Protein AF-A0A4Y2NVK2-F1 (afdb_monomer)

Secondary structure (DSSP, 8-state):
-HHHHHHHHHHHHHHHHHHHHHHHHHHHHHHHHHHHTTS-HHHHHHHHHHHHHHHHHHHTT--------HHHHHHHHHTSTT-TT--HHHHHHHHHHHHH-GGG----HHHHHHHHS----------------------HHHHHHHHHHHHHHHHT-TT--HHHHHHHHHHHHHHHHHHHHTS----HHHHS--

Solvent-accessible surface area (backbone atoms only — not comparable to full-atom values): 11913 Å² total; per-residue (Å²): 127,69,69,65,57,55,56,54,53,52,52,55,50,51,54,50,53,52,49,52,52,50,52,54,49,51,54,51,52,53,53,50,57,58,49,61,75,71,56,52,68,70,57,55,52,52,51,52,52,51,50,54,58,48,49,58,59,48,58,75,73,55,90,67,96,73,82,84,61,63,73,62,50,46,54,57,49,53,67,38,93,91,32,76,85,68,49,70,67,58,53,50,53,54,54,51,55,53,73,69,40,84,87,63,63,84,68,50,74,68,55,49,47,51,70,73,45,72,77,86,78,70,77,93,65,95,68,84,88,73,79,75,72,72,86,69,73,75,46,48,69,54,49,30,50,50,41,53,51,52,48,59,54,48,75,74,43,90,84,62,50,73,65,60,56,49,54,49,48,53,53,32,52,49,34,47,47,57,50,48,62,76,57,67,76,76,52,75,70,68,75,66,76,119

Mean predicted aligned error: 22.33 Å

Foldseek 3Di:
DPPVVVVVVVVVVVVVVVVVVVVVVVVVVVVVVVVVVVDDPVNVVVVVVVVVVVVVVVVVVDPDDDDDCLVVVVVVQCPDPPSVPDDSVNSVVVVVVLVPDPVNPDDDPVRVVCVVDVDPPPDPDDDPDDPPPPPPPQDLVNQLVVLVVVLVVLVPDPPRDPVNNVVSVVSNVVSVVVVCVVCPPPDVVNVVPD

pLDDT: mean 70.28, std 17.8, range [35.53, 97.69]

Radius of gyration: 26.73 Å; Cα contacts (8 Å, |Δi|>4): 42; chains: 1; bounding box: 65×60×64 Å

Nearest PDB structures (foldseek):
  7vgm-assembly1_A  TM=9.518E-01  e=1.554E+00  Bacillus cereus ATCC 14579
  3cra-assembly1_A  TM=3.833E-01  e=2.111E+00  Escherichia coli K-12

Structure (mmCIF, N/CA/C/O backbone):
data_AF-A0A4Y2NVK2-F1
#
_entry.id   AF-A0A4Y2NVK2-F1
#
loop_
_atom_site.group_PDB
_atom_site.id
_atom_site.type_symbol
_atom_site.label_atom_id
_atom_site.label_alt_id
_atom_site.label_comp_id
_atom_site.label_asym_id
_atom_site.label_entity_id
_atom_site.label_seq_id
_atom_site.pdbx_PDB_ins_code
_atom_site.Cartn_x
_atom_site.Cartn_y
_atom_site.Cartn_z
_atom_site.occupancy
_atom_site.B_iso_or_equiv
_atom_site.auth_seq_id
_atom_site.auth_comp_id
_atom_site.auth_asym_id
_atom_site.auth_atom_id
_atom_site.pdbx_PDB_model_num
ATOM 1 N N . MET A 1 1 ? -28.455 -22.436 18.564 1.00 44.16 1 MET A N 1
ATOM 2 C CA . MET A 1 1 ? -28.010 -22.592 17.159 1.00 44.16 1 MET A CA 1
ATOM 3 C C . MET A 1 1 ? -28.310 -21.370 16.274 1.00 44.16 1 MET A C 1
ATOM 5 O O . MET A 1 1 ? -27.665 -21.253 15.248 1.00 44.16 1 MET A O 1
ATOM 9 N N . CYS A 1 2 ? -29.180 -20.419 16.659 1.00 42.25 2 CYS A N 1
ATOM 10 C CA . CYS A 1 2 ? -29.494 -19.248 15.814 1.00 42.25 2 CYS A CA 1
ATOM 11 C C . CYS A 1 2 ? -28.444 -18.113 15.796 1.00 42.25 2 CYS A C 1
ATOM 13 O O . CYS A 1 2 ? -28.339 -17.418 14.794 1.00 42.25 2 CYS A O 1
ATOM 15 N N . ALA A 1 3 ? -27.635 -17.928 16.847 1.00 37.28 3 ALA A N 1
ATOM 16 C CA . ALA A 1 3 ? -26.706 -16.787 16.931 1.00 37.28 3 ALA A CA 1
ATOM 17 C C . ALA A 1 3 ? -25.504 -16.875 15.964 1.00 37.28 3 ALA A C 1
ATOM 19 O O . ALA A 1 3 ? -25.053 -15.863 15.440 1.00 37.28 3 ALA A O 1
ATOM 20 N N . LEU A 1 4 ? -25.019 -18.087 15.667 1.00 36.81 4 LEU A N 1
ATOM 21 C CA . LEU A 1 4 ? -23.869 -18.295 14.773 1.00 36.81 4 LEU A CA 1
ATOM 22 C C . LEU A 1 4 ? -24.208 -18.048 13.294 1.00 36.81 4 LEU A C 1
ATOM 24 O O . LEU A 1 4 ? -23.344 -17.625 12.532 1.00 36.81 4 LEU A O 1
ATOM 28 N N . ALA A 1 5 ? -25.466 -18.260 12.894 1.00 37.06 5 ALA A N 1
ATOM 29 C CA . ALA A 1 5 ? -25.922 -17.959 11.539 1.00 37.06 5 ALA A CA 1
ATOM 30 C C . ALA A 1 5 ? -26.023 -16.443 11.294 1.00 37.06 5 ALA A C 1
ATOM 32 O O . ALA A 1 5 ? -25.712 -15.981 10.202 1.00 37.06 5 ALA A O 1
ATOM 33 N N . SER A 1 6 ? -26.389 -15.663 12.319 1.00 37.91 6 SER A N 1
ATOM 34 C CA . SER A 1 6 ? -26.513 -14.203 12.210 1.00 37.91 6 SER A CA 1
ATOM 35 C C . SER A 1 6 ? -25.154 -13.513 12.041 1.00 37.91 6 SER A C 1
ATOM 37 O O . SER A 1 6 ? -25.024 -12.643 11.189 1.00 37.91 6 SER A O 1
ATOM 39 N N . VAL A 1 7 ? -24.127 -13.952 12.781 1.00 41.44 7 VAL A N 1
ATOM 40 C CA . VAL A 1 7 ? -22.755 -13.399 12.704 1.00 41.44 7 VAL A CA 1
ATOM 41 C C . VAL A 1 7 ? -22.062 -13.746 11.377 1.00 41.44 7 VAL A C 1
ATOM 43 O O . VAL A 1 7 ? -21.311 -12.943 10.826 1.00 41.44 7 VAL A O 1
ATOM 46 N N . ALA A 1 8 ? -22.328 -14.933 10.824 1.00 41.50 8 ALA A N 1
ATOM 47 C CA . ALA A 1 8 ? -21.775 -15.335 9.530 1.00 41.50 8 ALA A CA 1
ATOM 48 C C . ALA A 1 8 ? -22.388 -14.541 8.360 1.00 41.50 8 ALA A C 1
ATOM 50 O O . ALA A 1 8 ? -21.688 -14.196 7.407 1.00 41.50 8 ALA A O 1
ATOM 51 N N . VAL A 1 9 ? -23.683 -14.215 8.442 1.00 46.81 9 VAL A N 1
ATOM 52 C CA . VAL A 1 9 ? -24.385 -13.430 7.415 1.00 46.81 9 VAL A CA 1
ATOM 53 C C . VAL A 1 9 ? -23.974 -11.955 7.457 1.00 46.81 9 VAL A C 1
ATOM 55 O O . VAL A 1 9 ? -23.792 -11.363 6.396 1.00 46.81 9 VAL A O 1
ATOM 58 N N . THR A 1 10 ? -23.763 -11.365 8.639 1.00 51.34 10 THR A N 1
ATOM 59 C CA . THR A 1 10 ? -23.283 -9.974 8.757 1.00 51.34 10 THR A CA 1
ATOM 60 C C . THR A 1 10 ? -21.837 -9.819 8.288 1.00 51.34 10 THR A C 1
ATOM 62 O O . THR A 1 10 ? -21.539 -8.888 7.546 1.00 51.34 10 THR A O 1
ATOM 65 N N . SER A 1 11 ? -20.953 -10.774 8.603 1.00 50.06 11 SER A N 1
ATOM 66 C CA . SER A 1 11 ? -19.568 -10.763 8.107 1.00 50.06 11 SER A CA 1
ATOM 67 C C . SER A 1 11 ? -19.499 -10.879 6.579 1.00 50.06 11 SER A C 1
ATOM 69 O O . SER A 1 11 ? -18.792 -10.105 5.936 1.00 50.06 11 SER A O 1
ATOM 71 N N . SER A 1 12 ? -20.286 -11.776 5.971 1.00 54.31 12 SER A N 1
ATOM 72 C CA . SER A 1 12 ? -20.325 -11.925 4.509 1.00 54.31 12 SER A CA 1
ATOM 73 C C . SER A 1 12 ? -20.820 -10.657 3.807 1.00 54.31 12 SER A C 1
ATOM 75 O O . SER A 1 12 ? -20.272 -10.278 2.775 1.00 54.31 12 SER A O 1
ATOM 77 N N . LYS A 1 13 ? -21.825 -9.982 4.375 1.00 56.94 13 LYS A N 1
ATOM 78 C CA . LYS A 1 13 ? -22.363 -8.729 3.829 1.00 56.94 13 LYS A CA 1
ATOM 79 C C . LYS A 1 13 ? -21.391 -7.561 3.982 1.00 56.94 13 LYS A C 1
ATOM 81 O O . LYS A 1 13 ? -21.263 -6.761 3.063 1.00 56.94 13 LYS A O 1
ATOM 86 N N . PHE A 1 14 ? -20.652 -7.498 5.089 1.00 55.53 14 PHE A N 1
ATOM 87 C CA . PHE A 1 14 ? -19.603 -6.498 5.293 1.00 55.53 14 PHE A CA 1
ATOM 88 C C . PHE A 1 14 ? -18.487 -6.620 4.243 1.00 55.53 14 PHE A C 1
ATOM 90 O O . PHE A 1 14 ? -18.075 -5.625 3.648 1.00 55.53 14 PHE A O 1
ATOM 97 N N . PHE A 1 15 ? -18.052 -7.847 3.935 1.00 61.75 15 PHE A N 1
ATOM 98 C CA . PHE A 1 15 ? -17.077 -8.087 2.866 1.00 61.75 15 PHE A CA 1
ATOM 99 C C . PHE A 1 15 ? -17.607 -7.715 1.475 1.00 61.75 15 PHE A C 1
ATOM 101 O O . PHE A 1 15 ? -16.846 -7.210 0.651 1.00 61.75 15 PHE A O 1
ATOM 108 N N . GLU A 1 16 ? -18.896 -7.923 1.211 1.00 59.72 16 GLU A N 1
ATOM 109 C CA . GLU A 1 16 ? -19.528 -7.573 -0.065 1.00 59.72 16 GLU A CA 1
ATOM 110 C C . GLU A 1 16 ? -19.673 -6.051 -0.242 1.00 59.72 16 GLU A C 1
ATOM 112 O O . GLU A 1 16 ? -19.367 -5.518 -1.310 1.00 59.72 16 GLU A O 1
ATOM 117 N N . ILE A 1 17 ? -20.031 -5.327 0.825 1.00 60.50 17 ILE A N 1
ATOM 118 C CA . ILE A 1 17 ? -20.072 -3.856 0.850 1.00 60.50 17 ILE A CA 1
ATOM 119 C C . ILE A 1 17 ? -18.670 -3.275 0.626 1.00 60.50 17 ILE A C 1
ATOM 121 O O . ILE A 1 17 ? -18.494 -2.402 -0.228 1.00 60.50 17 ILE A O 1
ATOM 125 N N . LEU A 1 18 ? -17.650 -3.805 1.311 1.00 62.31 18 LEU A N 1
ATOM 126 C CA . LEU A 1 18 ? -16.260 -3.389 1.110 1.00 62.31 18 LEU A CA 1
ATOM 127 C C . LEU A 1 18 ? -15.755 -3.689 -0.308 1.00 62.31 18 LEU A C 1
ATOM 129 O O . LEU A 1 18 ? -15.061 -2.859 -0.898 1.00 62.31 18 LEU A O 1
ATOM 133 N N . ALA A 1 19 ? -16.117 -4.838 -0.884 1.00 66.44 19 ALA A N 1
ATOM 134 C CA . ALA A 1 19 ? -15.742 -5.196 -2.250 1.00 66.44 19 ALA A CA 1
ATOM 135 C C . ALA A 1 19 ? -16.392 -4.269 -3.290 1.00 66.44 19 ALA A C 1
ATOM 137 O O . ALA A 1 19 ? -15.719 -3.825 -4.223 1.00 66.44 19 ALA A O 1
ATOM 138 N N . ASN A 1 20 ? -17.668 -3.922 -3.105 1.00 63.94 20 ASN A N 1
ATOM 139 C CA . ASN A 1 20 ? -18.397 -3.018 -3.996 1.00 63.94 20 ASN A CA 1
ATOM 140 C C . ASN A 1 20 ? -17.898 -1.566 -3.887 1.00 63.94 20 ASN A C 1
ATOM 142 O O . ASN A 1 20 ? -17.720 -0.901 -4.911 1.00 63.94 20 ASN A O 1
ATOM 146 N N . LEU A 1 21 ? -17.573 -1.093 -2.677 1.00 59.19 21 LEU A N 1
ATOM 147 C CA . LEU A 1 21 ? -16.906 0.199 -2.463 1.00 59.19 21 LEU A CA 1
ATOM 148 C C . LEU A 1 21 ? -15.522 0.231 -3.126 1.00 59.19 21 LEU A C 1
ATOM 150 O O . LEU A 1 21 ? -15.202 1.179 -3.844 1.00 59.19 21 LEU A O 1
ATOM 154 N N . ALA A 1 22 ? -14.720 -0.825 -2.963 1.00 61.81 22 ALA A N 1
ATOM 155 C CA . ALA A 1 22 ? -13.398 -0.922 -3.579 1.00 61.81 22 ALA A CA 1
ATOM 156 C C . ALA A 1 22 ? -13.464 -0.957 -5.119 1.00 61.81 22 ALA A C 1
ATOM 158 O O . ALA A 1 22 ? -12.657 -0.304 -5.790 1.00 61.81 22 ALA A O 1
ATOM 159 N N . ALA A 1 23 ? -14.439 -1.670 -5.693 1.00 65.38 23 ALA A N 1
ATOM 160 C CA . ALA A 1 23 ? -14.664 -1.718 -7.136 1.00 65.38 23 ALA A CA 1
ATOM 161 C C . ALA A 1 23 ? -15.090 -0.348 -7.694 1.00 65.38 23 ALA A C 1
ATOM 163 O O . ALA A 1 23 ? -14.489 0.136 -8.659 1.00 65.38 23 ALA A O 1
ATOM 164 N N . GLY A 1 24 ? -16.042 0.325 -7.036 1.00 59.25 24 GLY A N 1
ATOM 165 C CA . GLY A 1 24 ? -16.495 1.664 -7.421 1.00 59.25 24 GLY A CA 1
ATOM 166 C C . GLY A 1 24 ? -15.399 2.730 -7.311 1.00 59.25 24 GLY A C 1
ATOM 167 O O . GLY A 1 24 ? -15.310 3.625 -8.155 1.00 59.25 24 GLY A O 1
ATOM 168 N N . LEU A 1 25 ? -14.509 2.617 -6.321 1.00 53.19 25 LEU A N 1
ATOM 169 C CA . LEU A 1 25 ? -13.327 3.474 -6.205 1.00 53.19 25 LEU A CA 1
ATOM 170 C C . LEU A 1 25 ? -12.319 3.203 -7.330 1.00 53.19 25 LEU A C 1
ATOM 172 O O . LEU A 1 25 ? -11.748 4.143 -7.876 1.00 53.19 25 LEU A O 1
ATOM 176 N N . SER A 1 26 ? -12.114 1.945 -7.727 1.00 57.72 26 SER A N 1
ATOM 177 C CA . SER A 1 26 ? -11.191 1.576 -8.810 1.00 57.72 26 SER A CA 1
ATOM 178 C C . SER A 1 26 ? -11.625 2.133 -10.174 1.00 57.72 26 SER A C 1
ATOM 180 O O . SER A 1 26 ? -10.808 2.714 -10.896 1.00 57.72 26 SER A O 1
ATOM 182 N N . GLU A 1 27 ? -12.917 2.044 -10.507 1.00 56.25 27 GLU A N 1
ATOM 183 C CA . GLU A 1 27 ? -13.464 2.610 -11.749 1.00 56.25 27 GLU A CA 1
ATOM 184 C C . GLU A 1 27 ? -13.424 4.142 -11.768 1.00 56.25 27 GLU A C 1
ATOM 186 O O . GLU A 1 27 ? -12.996 4.732 -12.769 1.00 56.25 27 GLU A O 1
ATOM 191 N N . LYS A 1 28 ? -13.782 4.799 -10.654 1.00 56.59 28 LYS A N 1
ATOM 192 C CA . LYS A 1 28 ? -13.644 6.259 -10.510 1.00 56.59 28 LYS A CA 1
ATOM 193 C C . LYS A 1 28 ? -12.188 6.690 -10.685 1.00 56.59 28 LYS A C 1
ATOM 195 O O . LYS A 1 28 ? -11.907 7.556 -11.512 1.00 56.59 28 LYS A O 1
ATOM 200 N N . ASN A 1 29 ? -11.258 5.994 -10.033 1.00 57.78 29 ASN A N 1
ATOM 201 C CA . ASN A 1 29 ? -9.822 6.242 -10.150 1.00 57.78 29 ASN A CA 1
ATOM 202 C C . ASN A 1 29 ? -9.306 6.056 -11.587 1.00 57.78 29 ASN A C 1
ATOM 204 O O . ASN A 1 29 ? -8.421 6.789 -12.029 1.00 57.78 29 ASN A O 1
ATOM 208 N N . GLN A 1 30 ? -9.836 5.098 -12.353 1.00 57.25 30 GLN A N 1
ATOM 209 C CA . GLN A 1 30 ? -9.416 4.878 -13.740 1.00 57.25 30 GLN A CA 1
ATOM 210 C C . GLN A 1 30 ? -9.973 5.937 -14.708 1.00 57.25 30 GLN A C 1
ATOM 212 O O . GLN A 1 30 ? -9.277 6.334 -15.650 1.00 57.25 30 GLN A O 1
ATOM 217 N N . CYS A 1 31 ? -11.203 6.407 -14.484 1.00 53.44 31 CYS A N 1
ATOM 218 C CA . CYS A 1 31 ? -11.803 7.524 -15.219 1.00 53.44 31 CYS A CA 1
ATOM 219 C C . CYS A 1 31 ? -11.054 8.836 -14.937 1.00 53.44 31 CYS A C 1
ATOM 221 O O . CYS A 1 31 ? -10.670 9.558 -15.859 1.00 53.44 31 CYS A O 1
ATOM 223 N N . GLU A 1 32 ? -10.747 9.096 -13.667 1.00 52.62 32 GLU A N 1
ATOM 224 C CA . GLU A 1 32 ? -10.049 10.296 -13.211 1.00 52.62 32 GLU A CA 1
ATOM 225 C C . GLU A 1 32 ? -8.595 10.345 -13.712 1.00 52.62 32 GLU A C 1
ATOM 227 O O . GLU A 1 32 ? -8.141 11.376 -14.215 1.00 52.62 32 GLU A O 1
ATOM 232 N N . ARG A 1 33 ? -7.890 9.201 -13.723 1.00 55.31 33 ARG A N 1
ATOM 233 C CA . ARG A 1 33 ? -6.547 9.071 -14.325 1.00 55.31 33 ARG A CA 1
ATOM 234 C C . ARG A 1 33 ? -6.531 9.361 -15.828 1.00 55.31 33 ARG A C 1
ATOM 236 O O . ARG A 1 33 ? -5.605 10.020 -16.297 1.00 55.31 33 ARG A O 1
ATOM 243 N N . ARG A 1 34 ? -7.542 8.906 -16.581 1.00 56.06 34 ARG A N 1
ATOM 244 C CA . ARG A 1 34 ? -7.674 9.208 -18.021 1.00 56.06 34 ARG A CA 1
ATOM 245 C C . ARG A 1 34 ? -7.978 10.685 -18.269 1.00 56.06 34 ARG A C 1
ATOM 247 O O . ARG A 1 34 ? -7.407 11.284 -19.176 1.00 56.06 34 ARG A O 1
ATOM 254 N N . ASN A 1 35 ? -8.826 11.293 -17.443 1.00 54.31 35 ASN A N 1
ATOM 255 C CA . ASN A 1 35 ? -9.188 12.703 -17.581 1.00 54.31 35 ASN A CA 1
ATOM 256 C C . ASN A 1 35 ? -8.003 13.636 -17.265 1.00 54.31 35 ASN A C 1
ATOM 258 O O . ASN A 1 35 ? -7.776 14.617 -17.972 1.00 54.31 35 ASN A O 1
ATOM 262 N N . ARG A 1 36 ? -7.169 13.287 -16.275 1.00 56.50 36 ARG A N 1
ATOM 263 C CA . ARG A 1 36 ? -5.984 14.067 -15.868 1.00 56.50 36 ARG A CA 1
ATOM 264 C C . ARG A 1 36 ? -4.960 14.278 -16.995 1.00 56.50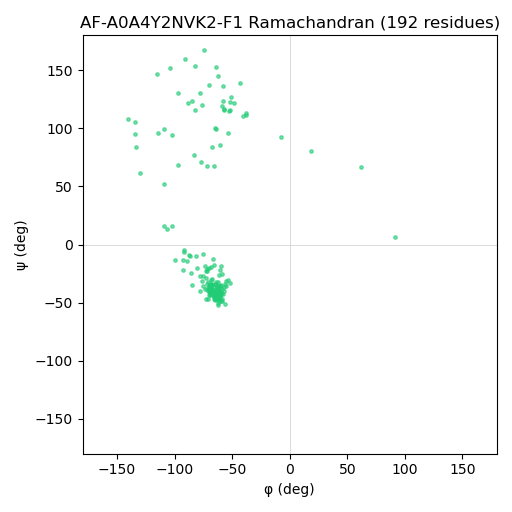 36 ARG A C 1
ATOM 266 O O . ARG A 1 36 ? -4.244 15.273 -16.970 1.00 56.50 36 ARG A O 1
ATOM 273 N N . GLN A 1 37 ? -4.911 13.390 -17.993 1.00 60.12 37 GLN A N 1
ATOM 274 C CA . GLN A 1 37 ? -4.029 13.515 -19.165 1.00 60.12 37 GLN A CA 1
ATOM 275 C C . GLN A 1 37 ? -4.573 14.461 -20.253 1.00 60.12 37 GLN A C 1
ATOM 277 O O . GLN A 1 37 ? -3.800 14.956 -21.071 1.00 60.12 37 GLN A O 1
ATOM 282 N N . LEU A 1 38 ? -5.881 14.742 -20.268 1.00 64.56 38 LEU A N 1
ATOM 283 C CA . LEU A 1 38 ? -6.529 15.606 -21.266 1.00 64.56 38 LEU A CA 1
ATOM 284 C C . LEU A 1 38 ? -6.613 17.074 -20.826 1.00 64.56 38 LEU A C 1
ATOM 286 O O . LEU A 1 38 ? -6.739 17.977 -21.661 1.00 64.56 38 LEU A O 1
ATOM 290 N N . VAL A 1 39 ? -6.535 17.343 -19.520 1.00 68.50 39 VAL A N 1
ATOM 291 C CA . VAL A 1 39 ? -6.652 18.704 -18.995 1.00 68.50 39 VAL A CA 1
ATOM 292 C C . VAL A 1 39 ? -5.311 19.431 -19.102 1.00 68.50 39 VAL A C 1
ATOM 294 O O . VAL A 1 39 ? -4.330 19.098 -18.443 1.00 68.50 39 VAL A O 1
ATOM 297 N N . LYS A 1 40 ? -5.277 20.490 -19.917 1.00 77.50 40 LYS A N 1
ATOM 298 C CA . LYS A 1 40 ? -4.107 21.370 -20.044 1.00 77.50 40 LYS A CA 1
ATOM 299 C C . LYS A 1 40 ? -3.745 21.973 -18.684 1.00 77.50 40 LYS A C 1
ATOM 301 O O . LYS A 1 40 ? -4.613 22.511 -17.997 1.00 77.50 40 LYS A O 1
ATOM 306 N N . ALA A 1 41 ? -2.453 22.007 -18.355 1.00 71.69 41 ALA A N 1
ATOM 307 C CA . ALA A 1 41 ? -1.944 22.593 -17.109 1.00 71.69 41 ALA A CA 1
ATOM 308 C C . ALA A 1 41 ? -2.442 24.034 -16.866 1.00 71.69 41 ALA A C 1
ATOM 310 O O . ALA A 1 41 ? -2.727 24.423 -15.737 1.00 71.69 41 ALA A O 1
ATOM 311 N N . ALA A 1 42 ? -2.635 24.818 -17.933 1.00 72.00 42 ALA A N 1
ATOM 312 C CA . ALA A 1 42 ? -3.198 26.164 -17.849 1.00 72.00 42 ALA A CA 1
ATOM 313 C C . ALA A 1 42 ? -4.657 26.191 -17.353 1.00 72.00 42 ALA A C 1
ATOM 315 O O . ALA A 1 42 ? -5.043 27.130 -16.661 1.00 72.00 42 ALA A O 1
ATOM 316 N N . THR A 1 43 ? -5.460 25.182 -17.696 1.00 81.00 43 THR A N 1
ATOM 317 C CA . THR A 1 43 ? -6.844 25.040 -17.227 1.00 81.00 43 THR A CA 1
ATOM 318 C C . THR A 1 43 ? -6.860 24.684 -15.750 1.00 81.00 43 THR A C 1
ATOM 320 O O . THR A 1 43 ? -7.539 25.352 -14.981 1.00 81.00 43 THR A O 1
ATOM 323 N N . ILE A 1 44 ? -6.035 23.714 -15.345 1.00 79.06 44 ILE A N 1
ATOM 324 C CA . ILE A 1 44 ? -5.866 23.324 -13.939 1.00 79.06 44 ILE A CA 1
ATOM 325 C C . ILE A 1 44 ? -5.461 24.545 -13.104 1.00 79.06 44 ILE A C 1
ATOM 327 O O . ILE A 1 44 ? -6.141 24.893 -12.143 1.00 79.06 44 ILE A O 1
ATOM 331 N N . ARG A 1 45 ? -4.426 25.277 -13.536 1.00 77.94 45 ARG A N 1
ATOM 332 C CA . ARG A 1 45 ? -3.945 26.490 -12.860 1.00 77.94 45 ARG A CA 1
ATOM 333 C C . ARG A 1 45 ? -5.025 27.564 -12.722 1.00 77.94 45 ARG A C 1
ATOM 335 O O . ARG A 1 45 ? -5.141 28.176 -11.667 1.00 77.94 45 ARG A O 1
ATOM 342 N N . LYS A 1 46 ? -5.824 27.798 -13.769 1.00 81.06 46 LYS A N 1
ATOM 343 C CA . LYS A 1 46 ? -6.932 28.767 -13.725 1.00 81.06 46 LYS A CA 1
ATOM 344 C C . LYS A 1 46 ? -8.035 28.328 -12.764 1.00 81.06 46 LYS A C 1
ATOM 346 O O . LYS A 1 46 ? -8.548 29.167 -12.031 1.00 81.06 46 LYS A O 1
ATOM 351 N N . SER A 1 47 ? -8.374 27.041 -12.750 1.00 79.94 47 SER A N 1
ATOM 352 C CA . SER A 1 47 ? -9.371 26.492 -11.830 1.00 79.94 47 SER A CA 1
ATOM 353 C C . SER A 1 47 ? -8.915 26.616 -10.379 1.00 79.94 47 SER A C 1
ATOM 355 O O . SER A 1 47 ? -9.666 27.138 -9.563 1.00 79.94 47 SER A O 1
ATOM 357 N N . PHE A 1 48 ? -7.667 26.253 -10.070 1.00 81.12 48 PHE A N 1
ATOM 358 C CA . PHE A 1 48 ? -7.113 26.424 -8.724 1.00 81.12 48 PHE A CA 1
ATOM 359 C C . PHE A 1 48 ? -7.044 27.891 -8.307 1.00 81.12 48 PHE A C 1
ATOM 361 O O . PHE A 1 48 ? -7.474 28.227 -7.211 1.00 81.12 48 PHE A O 1
ATOM 368 N N . HIS A 1 49 ? -6.598 28.788 -9.189 1.00 84.69 49 HIS A N 1
ATOM 369 C CA . HIS A 1 49 ? -6.581 30.219 -8.885 1.00 84.69 49 HIS A CA 1
ATOM 370 C C . HIS A 1 49 ? -7.989 30.760 -8.591 1.00 84.69 49 HIS A C 1
ATOM 372 O O . HIS A 1 49 ? -8.166 31.561 -7.679 1.00 84.69 49 HIS A O 1
ATOM 378 N N . LYS A 1 50 ? -9.005 30.280 -9.320 1.00 87.81 50 LYS A N 1
ATOM 379 C CA . LYS A 1 50 ? -10.407 30.640 -9.084 1.00 87.81 50 LYS A CA 1
ATOM 380 C C . LYS A 1 50 ? -10.921 30.114 -7.740 1.00 87.81 50 LYS A C 1
ATOM 382 O O . LYS A 1 50 ? -11.615 30.854 -7.056 1.00 87.81 50 LYS A O 1
ATOM 387 N N . ILE A 1 51 ? -10.574 28.882 -7.365 1.00 81.38 51 ILE A N 1
ATOM 388 C CA . ILE A 1 51 ? -10.955 28.278 -6.077 1.00 81.38 51 ILE A CA 1
ATOM 389 C C . ILE A 1 51 ? -10.291 29.026 -4.917 1.00 81.38 51 ILE A C 1
ATOM 391 O O . ILE A 1 51 ? -10.971 29.418 -3.979 1.00 81.38 51 ILE A O 1
ATOM 395 N N . ILE A 1 52 ? -8.988 29.301 -5.010 1.00 79.56 52 ILE A N 1
ATOM 396 C CA . ILE A 1 52 ? -8.238 30.021 -3.969 1.00 79.56 52 ILE A CA 1
ATOM 397 C C . ILE A 1 52 ? -8.772 31.451 -3.802 1.00 79.56 52 ILE A C 1
ATOM 399 O O . ILE A 1 52 ? -8.978 31.910 -2.682 1.00 79.56 52 ILE A O 1
ATOM 403 N N . ALA A 1 53 ? -9.041 32.150 -4.910 1.00 76.44 53 ALA A N 1
ATOM 404 C CA . ALA A 1 53 ? -9.606 33.497 -4.872 1.00 76.44 53 ALA A CA 1
ATOM 405 C C . ALA A 1 53 ? -11.047 33.524 -4.340 1.00 76.44 53 ALA A C 1
ATOM 407 O O . ALA A 1 53 ? -11.465 34.522 -3.760 1.00 76.44 53 ALA A O 1
ATOM 408 N N . GLN A 1 54 ? -11.813 32.452 -4.552 1.00 73.38 54 GLN A N 1
ATOM 409 C CA . GLN A 1 54 ? -13.155 32.314 -4.001 1.00 73.38 54 GLN A CA 1
ATOM 410 C C . GLN A 1 54 ? -13.106 32.049 -2.493 1.00 73.38 54 GLN A C 1
ATOM 412 O O . GLN A 1 54 ? -13.763 32.768 -1.750 1.00 73.38 54 GLN A O 1
ATOM 417 N N . LYS A 1 55 ? -12.255 31.116 -2.049 1.00 70.75 55 LYS A N 1
ATOM 418 C CA . LYS A 1 55 ? -12.094 30.766 -0.634 1.00 70.75 55 LYS A CA 1
ATOM 419 C C . LYS A 1 55 ? -11.604 31.945 0.211 1.00 70.75 55 LYS A C 1
ATOM 421 O O . LYS A 1 55 ? -12.216 32.247 1.223 1.00 70.75 55 LYS A O 1
ATOM 426 N N . ARG A 1 56 ? -10.629 32.728 -0.277 1.00 65.88 56 ARG A N 1
ATOM 427 C CA . ARG A 1 56 ? -10.211 33.971 0.408 1.00 65.88 56 ARG 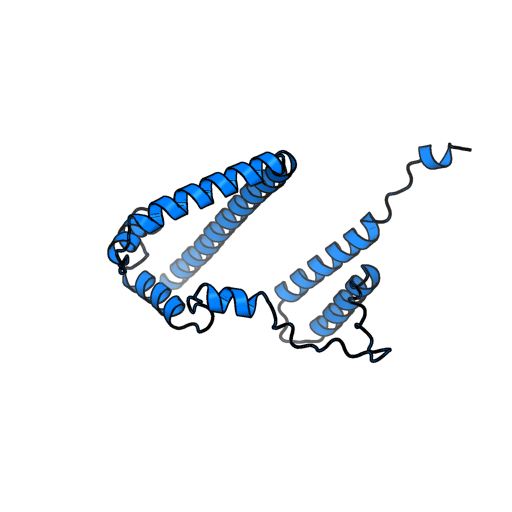A CA 1
ATOM 428 C C . ARG A 1 56 ? -11.356 34.964 0.634 1.00 65.88 56 ARG A C 1
ATOM 430 O O . ARG A 1 56 ? -11.345 35.668 1.632 1.00 65.88 56 ARG A O 1
ATOM 437 N N . ARG A 1 57 ? -12.331 35.040 -0.281 1.00 59.25 57 ARG A N 1
ATOM 438 C CA . ARG A 1 57 ? -13.508 35.913 -0.110 1.00 59.25 57 ARG A CA 1
ATOM 439 C C . ARG A 1 57 ? -14.521 35.354 0.889 1.00 59.25 57 ARG A C 1
ATOM 441 O O . ARG A 1 57 ? -15.269 36.124 1.477 1.00 59.25 57 ARG A O 1
ATOM 448 N N . GLU A 1 58 ? -14.567 34.038 1.046 1.00 58.97 58 GLU A N 1
ATOM 449 C CA . GLU A 1 58 ? -15.442 33.352 2.000 1.00 58.97 58 GLU A CA 1
ATOM 450 C C . GLU A 1 58 ? -14.864 33.441 3.422 1.00 58.97 58 GLU A C 1
ATOM 452 O O . GLU A 1 58 ? -15.603 33.776 4.350 1.00 58.97 58 GLU A O 1
ATOM 457 N N . ASP A 1 59 ? -13.543 33.295 3.567 1.00 49.84 59 ASP A N 1
ATOM 458 C CA . ASP A 1 59 ? -12.813 33.402 4.839 1.00 49.84 59 ASP A CA 1
ATOM 459 C C . ASP A 1 59 ? -12.902 34.819 5.457 1.00 49.84 59 ASP A C 1
ATOM 461 O O . ASP A 1 59 ? -12.996 34.960 6.674 1.00 49.84 59 ASP A O 1
ATOM 465 N N . GLU A 1 60 ? -12.974 35.881 4.639 1.00 48.88 60 GLU A N 1
ATOM 466 C CA . GLU A 1 60 ? -13.222 37.261 5.109 1.00 48.88 60 GLU A CA 1
ATOM 467 C C . GLU A 1 60 ? -14.663 37.483 5.617 1.00 48.88 60 GLU A C 1
ATOM 469 O O . GLU A 1 60 ? -14.923 38.425 6.366 1.00 48.88 60 GLU A O 1
ATOM 474 N N . SER A 1 61 ? -15.611 36.626 5.222 1.00 53.28 61 SER A N 1
ATOM 475 C CA . SER A 1 61 ? -17.038 36.769 5.553 1.00 53.28 61 SER A CA 1
ATOM 476 C C . SER A 1 61 ? -17.509 35.892 6.717 1.00 53.28 61 SER A C 1
ATOM 478 O O . SER A 1 61 ? -18.598 36.117 7.243 1.00 53.28 61 SER A O 1
ATOM 480 N N . GLN A 1 62 ? -16.703 34.915 7.143 1.00 49.06 62 GLN A N 1
ATOM 481 C CA . GLN A 1 62 ? -17.078 33.940 8.169 1.00 49.06 62 GLN A CA 1
ATOM 482 C C . GLN A 1 62 ? -16.016 33.832 9.262 1.00 49.06 62 GLN A C 1
ATOM 484 O O . GLN A 1 62 ? -15.479 32.765 9.544 1.00 49.06 62 GLN A O 1
ATOM 489 N N . GLN A 1 63 ? -15.766 34.934 9.967 1.00 43.38 63 GLN A N 1
ATOM 490 C CA . GLN A 1 63 ? -15.185 34.838 11.303 1.00 43.38 63 GLN A CA 1
ATOM 491 C C . GLN A 1 63 ? -16.271 34.412 12.303 1.00 43.38 63 GLN A C 1
ATOM 493 O O . GLN A 1 63 ? -16.722 35.191 13.138 1.00 43.38 63 GLN A O 1
ATOM 498 N N . THR A 1 64 ? -16.702 33.155 12.220 1.00 35.53 64 THR A N 1
ATOM 499 C CA . THR A 1 64 ? -17.483 32.491 13.269 1.00 35.53 64 THR A CA 1
ATOM 500 C C . THR A 1 64 ? -16.908 31.109 13.503 1.00 35.53 64 THR A C 1
ATOM 502 O O . THR A 1 64 ? -17.203 30.140 12.813 1.00 35.53 64 THR A O 1
ATOM 505 N N . LYS A 1 65 ? -16.039 31.077 14.506 1.00 54.84 65 LYS A N 1
ATOM 506 C CA . LYS A 1 65 ? -15.509 29.913 15.200 1.00 54.84 65 LYS A CA 1
ATOM 507 C C . LYS A 1 65 ? -16.673 29.053 15.702 1.00 54.84 65 LYS A C 1
ATOM 509 O O . LYS A 1 65 ? -17.198 29.369 16.759 1.00 54.84 65 LYS A O 1
ATOM 514 N N . ASN A 1 66 ? -17.082 28.017 14.972 1.00 45.31 66 ASN A N 1
ATOM 515 C CA . ASN A 1 66 ? -18.112 27.082 15.433 1.00 45.31 66 ASN A CA 1
ATOM 516 C C . ASN A 1 66 ? -17.761 25.638 15.040 1.00 45.31 66 ASN A C 1
ATOM 518 O O . ASN A 1 66 ? -17.862 25.248 13.883 1.00 45.31 66 ASN A O 1
ATOM 522 N N . GLN A 1 67 ? -17.384 24.854 16.043 1.00 44.62 67 GLN A N 1
ATOM 523 C CA . GLN A 1 67 ? -17.891 23.492 16.233 1.00 44.62 67 GLN A CA 1
ATOM 524 C C . GLN A 1 67 ? -18.904 23.573 17.396 1.00 44.62 67 GLN A C 1
ATOM 526 O O . GLN A 1 67 ? -18.738 24.473 18.229 1.00 44.62 67 GLN A O 1
ATOM 531 N N . PRO A 1 68 ? -19.932 22.703 17.481 1.00 51.69 68 PRO A N 1
ATOM 532 C CA . PRO A 1 68 ? -19.965 21.317 16.998 1.00 51.69 68 PRO A CA 1
ATOM 533 C C . PRO A 1 68 ? -20.977 21.055 15.865 1.00 51.69 68 PRO A C 1
ATOM 535 O O . PRO A 1 68 ? -22.029 21.680 15.785 1.00 51.69 68 PRO A O 1
ATOM 538 N N . ILE A 1 69 ? -20.596 20.124 14.985 1.00 62.19 69 ILE A N 1
ATOM 539 C CA . ILE A 1 69 ? -21.297 19.654 13.769 1.00 62.19 69 ILE A CA 1
ATOM 540 C C . ILE A 1 69 ? -21.889 18.243 14.033 1.00 62.19 69 ILE A C 1
ATOM 542 O O . ILE A 1 69 ? -22.278 17.520 13.124 1.00 62.19 69 ILE A O 1
ATOM 546 N N . ASP A 1 70 ? -21.929 17.823 15.297 1.00 62.56 70 ASP A N 1
ATOM 547 C CA . ASP A 1 70 ? -22.243 16.460 15.740 1.00 62.56 70 ASP A CA 1
ATOM 548 C C . ASP A 1 70 ? -23.663 16.022 15.356 1.00 62.56 70 ASP A C 1
ATOM 550 O O . ASP A 1 70 ? -23.833 15.009 14.675 1.00 62.56 70 ASP A O 1
ATOM 554 N N . GLY A 1 71 ? -24.671 16.830 15.691 1.00 65.25 71 GLY A N 1
ATOM 555 C CA . GLY A 1 71 ? -26.067 16.524 15.370 1.00 65.25 71 GLY A CA 1
ATOM 556 C C . GLY A 1 71 ? -26.369 16.554 13.868 1.00 65.25 71 GLY A C 1
ATOM 557 O O . GLY A 1 71 ? -27.153 15.749 13.374 1.00 65.25 71 GLY A O 1
ATOM 558 N N . GLU A 1 72 ? -25.715 17.444 13.115 1.00 80.31 72 GLU A N 1
ATOM 559 C CA . GLU A 1 72 ? -25.900 17.548 11.659 1.00 80.31 72 GLU A CA 1
ATOM 560 C C . GLU A 1 72 ? -25.270 16.351 10.930 1.00 80.31 72 GLU A C 1
ATOM 562 O O . GLU A 1 72 ? -25.846 15.817 9.982 1.00 80.31 72 GLU A O 1
ATOM 567 N N . LEU A 1 73 ? -24.112 15.878 11.402 1.00 82.00 73 LEU A N 1
ATOM 568 C CA . LEU A 1 73 ? -23.425 14.725 10.827 1.00 82.00 73 LEU A CA 1
ATOM 569 C C . LEU A 1 73 ? -24.204 13.421 11.044 1.00 82.00 73 LEU A C 1
ATOM 571 O O . LEU A 1 73 ? -24.288 12.605 10.123 1.00 82.00 73 LEU A O 1
ATOM 575 N N . PHE A 1 74 ? -24.805 13.243 12.223 1.00 83.38 74 PHE A N 1
ATOM 576 C CA . PHE A 1 74 ? -25.647 12.081 12.508 1.00 83.38 74 PHE A CA 1
ATOM 577 C C . PHE A 1 74 ? -26.862 12.009 11.582 1.00 83.38 74 PHE A C 1
ATOM 579 O O . PHE A 1 74 ? -27.114 10.963 10.978 1.00 83.38 74 PHE A O 1
ATOM 586 N N . GLU A 1 75 ? -27.572 13.124 11.385 1.00 84.25 75 GLU A N 1
ATOM 587 C CA . GLU A 1 75 ? -28.715 13.154 10.466 1.00 84.25 75 GLU A CA 1
ATOM 588 C C . GLU A 1 75 ? -28.314 12.853 9.015 1.00 84.25 75 GLU A C 1
ATOM 590 O O . GLU A 1 75 ? -29.044 12.160 8.303 1.00 84.25 75 GLU A O 1
ATOM 595 N N . ILE A 1 76 ? -27.137 13.314 8.578 1.00 86.06 76 ILE A N 1
ATOM 596 C CA . ILE A 1 76 ? -26.615 13.019 7.238 1.00 86.06 76 ILE A CA 1
ATOM 597 C C . ILE A 1 76 ? -26.336 11.523 7.074 1.00 86.06 76 ILE A C 1
ATOM 599 O O . ILE A 1 76 ? -26.711 10.950 6.052 1.00 86.06 76 ILE A O 1
ATOM 603 N N . ILE A 1 77 ? -25.684 10.889 8.054 1.00 83.88 77 ILE A N 1
ATOM 604 C CA . ILE A 1 77 ? -25.308 9.470 7.978 1.00 83.88 77 ILE A CA 1
ATOM 605 C C . ILE A 1 77 ? -26.547 8.576 8.043 1.00 83.88 77 ILE A C 1
ATOM 607 O O . ILE A 1 77 ? -26.680 7.662 7.231 1.00 83.88 77 ILE A O 1
ATOM 6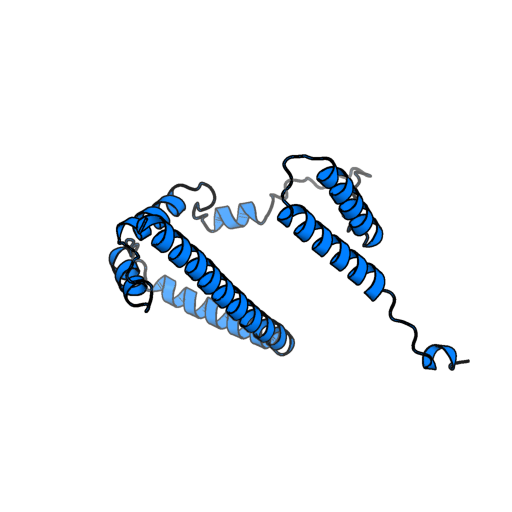11 N N . ASN A 1 78 ? -27.489 8.880 8.933 1.00 84.19 78 ASN A N 1
ATOM 612 C CA . ASN A 1 78 ? -28.736 8.128 9.051 1.00 84.19 78 ASN A CA 1
ATOM 613 C C . ASN A 1 78 ? -29.668 8.322 7.833 1.00 84.19 78 ASN A C 1
ATOM 615 O O . ASN A 1 78 ? -30.552 7.511 7.574 1.00 84.19 78 ASN A O 1
ATOM 619 N N . GLY A 1 79 ? -29.466 9.387 7.051 1.00 83.38 79 GLY A N 1
ATOM 620 C CA . GLY A 1 79 ? -30.151 9.605 5.775 1.00 83.38 79 GLY A CA 1
ATOM 621 C C . GLY A 1 79 ? -29.645 8.731 4.618 1.00 83.38 79 GLY A C 1
ATOM 622 O O . GLY A 1 79 ? -30.246 8.749 3.540 1.00 83.38 79 GLY A O 1
ATOM 623 N N . ILE A 1 80 ? -28.548 7.987 4.801 1.00 84.94 80 ILE A N 1
ATOM 624 C CA . ILE A 1 80 ? -27.987 7.081 3.793 1.00 84.94 80 ILE A CA 1
ATOM 625 C C . ILE A 1 80 ? -28.651 5.706 3.938 1.00 84.94 80 ILE A C 1
ATOM 627 O O . ILE A 1 80 ? -28.571 5.071 4.985 1.00 84.94 80 ILE A O 1
ATOM 631 N N . GLU A 1 81 ? -29.281 5.225 2.863 1.00 79.44 81 GLU A N 1
ATOM 632 C CA . GLU A 1 81 ? -29.906 3.896 2.824 1.00 79.44 81 GLU A CA 1
ATOM 633 C C . GLU A 1 81 ? -28.875 2.796 3.142 1.00 79.44 81 GLU A C 1
ATOM 635 O O . GLU A 1 81 ? -27.845 2.686 2.468 1.00 79.44 81 GLU A O 1
ATOM 640 N N . GLY A 1 82 ? -29.155 1.978 4.163 1.00 81.06 82 GLY A N 1
ATOM 641 C CA . GLY A 1 82 ? -28.251 0.932 4.652 1.00 81.06 82 GLY A CA 1
ATOM 642 C C . GLY A 1 82 ? -27.299 1.359 5.777 1.00 81.06 82 GLY A C 1
ATOM 643 O O . GLY A 1 82 ? -26.429 0.569 6.152 1.00 81.06 82 GLY A O 1
ATOM 644 N N . CYS A 1 83 ? -27.439 2.577 6.307 1.00 80.31 83 CYS A N 1
ATOM 645 C CA . CYS A 1 83 ? -26.686 3.083 7.459 1.00 80.31 83 CYS A CA 1
ATOM 646 C C . CYS A 1 83 ? -27.546 3.240 8.728 1.00 80.31 83 CYS A C 1
ATOM 648 O O . CYS A 1 83 ? -27.100 3.868 9.683 1.00 80.31 83 CYS A O 1
ATOM 650 N N . GLU A 1 84 ? -28.739 2.637 8.780 1.00 83.94 84 GLU A N 1
ATOM 651 C CA . GLU A 1 84 ? -29.686 2.780 9.902 1.00 83.94 84 GLU A CA 1
ATOM 652 C C . GLU A 1 84 ? -29.188 2.150 11.220 1.00 83.94 84 GLU A C 1
ATOM 654 O O . GLU A 1 84 ? -29.781 2.356 12.277 1.00 83.94 84 GLU A O 1
ATOM 659 N N . GLU A 1 85 ? -28.124 1.345 11.160 1.00 83.31 85 GLU A N 1
ATOM 660 C CA . GLU A 1 85 ? -27.495 0.704 12.321 1.00 83.31 85 GLU A CA 1
ATOM 661 C C . GLU A 1 85 ? -26.433 1.587 13.001 1.00 83.31 85 GLU A C 1
ATOM 663 O O . GLU A 1 85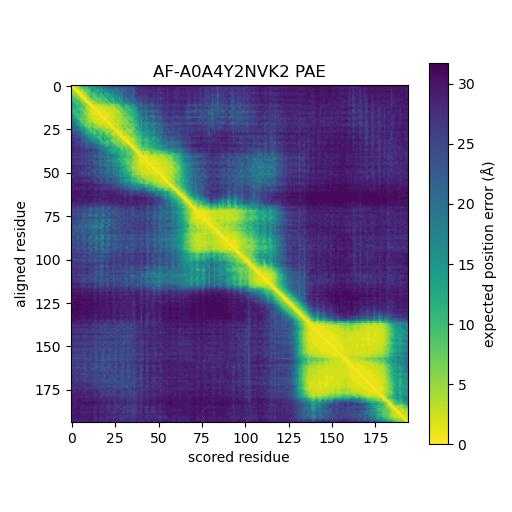 ? -25.973 1.223 14.081 1.00 83.31 85 GLU A O 1
ATOM 668 N N . VAL A 1 86 ? -26.039 2.717 12.394 1.00 83.69 86 VAL A N 1
ATOM 669 C CA . VAL A 1 86 ? -25.056 3.646 12.975 1.00 83.69 86 VAL A CA 1
ATOM 670 C C . VAL A 1 86 ? -25.726 4.463 14.072 1.00 83.69 86 VAL A C 1
ATOM 672 O O . VAL A 1 86 ? -26.694 5.182 13.819 1.00 83.69 86 VAL A O 1
ATOM 675 N N . LEU A 1 87 ? -25.204 4.360 15.290 1.00 86.19 87 LEU A N 1
ATOM 676 C CA . LEU A 1 87 ? -25.683 5.111 16.438 1.00 86.19 87 LEU A CA 1
ATOM 677 C C . LEU A 1 87 ? -24.928 6.433 16.584 1.00 86.19 87 LEU A C 1
ATOM 679 O O . LEU A 1 87 ? -23.823 6.618 16.073 1.00 86.19 87 LEU A O 1
ATOM 683 N N . GLU A 1 88 ? -25.531 7.372 17.305 1.00 82.25 88 GLU A N 1
ATOM 684 C CA . GLU A 1 88 ? -24.913 8.670 17.581 1.00 82.25 88 GLU A CA 1
ATOM 685 C C . GLU A 1 88 ? -23.603 8.480 18.364 1.00 82.25 88 GLU A C 1
ATOM 687 O O . GLU A 1 88 ? -22.602 9.146 18.100 1.00 82.25 88 GLU A O 1
ATOM 692 N N . GLU A 1 89 ? -23.570 7.485 19.255 1.00 80.88 89 GLU A N 1
ATOM 693 C CA . GLU A 1 89 ? -22.386 7.094 20.017 1.00 80.88 89 GLU A CA 1
ATOM 694 C C . GLU A 1 89 ? -21.226 6.611 19.132 1.00 80.88 89 GLU A C 1
ATOM 696 O O . GLU A 1 89 ? -20.072 6.875 19.467 1.00 80.88 89 GLU A O 1
ATOM 701 N N . ASP A 1 90 ? -21.510 5.970 17.992 1.00 82.75 90 ASP A N 1
ATOM 702 C CA . ASP A 1 90 ? -20.475 5.519 17.052 1.00 82.75 90 ASP A CA 1
ATOM 703 C C . ASP A 1 90 ? -19.784 6.719 16.385 1.00 82.75 90 ASP A C 1
ATOM 705 O O . ASP A 1 90 ? -18.568 6.728 16.187 1.00 82.75 90 ASP A O 1
ATOM 709 N N . ILE A 1 91 ? -20.548 7.774 16.079 1.00 82.75 91 ILE A N 1
ATOM 710 C CA . ILE A 1 91 ? -20.012 9.022 15.519 1.00 82.75 91 ILE A CA 1
ATOM 711 C C . ILE A 1 91 ? -19.160 9.744 16.557 1.00 82.75 91 ILE A C 1
ATOM 713 O O . ILE A 1 91 ? -18.077 10.234 16.228 1.00 82.75 91 ILE A O 1
ATOM 717 N N . PHE A 1 92 ? -19.617 9.788 17.810 1.00 80.69 92 PHE A N 1
ATOM 718 C CA . PHE A 1 92 ? -18.831 10.363 18.895 1.00 80.69 92 PHE A CA 1
ATOM 719 C C . PHE A 1 92 ? -17.519 9.609 19.099 1.00 80.69 92 PHE A C 1
ATOM 721 O O . PHE A 1 92 ? -16.483 10.257 19.216 1.00 80.69 92 PHE A O 1
ATOM 728 N N . GLU A 1 93 ? -17.527 8.273 19.065 1.00 81.62 93 GLU A N 1
ATOM 729 C CA . GLU A 1 93 ? -16.304 7.470 19.159 1.00 81.62 93 GLU A CA 1
ATOM 730 C C . GLU A 1 93 ? -15.322 7.800 18.022 1.00 81.62 93 GLU A C 1
ATOM 732 O O . GLU A 1 93 ? -14.125 7.963 18.263 1.00 81.62 93 GLU A O 1
ATOM 737 N N . TRP A 1 94 ? -15.806 7.976 16.789 1.00 82.50 94 TRP A N 1
ATOM 738 C CA . TRP A 1 94 ? -14.952 8.340 15.653 1.00 82.50 94 TRP A CA 1
ATOM 739 C C . TRP A 1 94 ? -14.349 9.740 15.788 1.00 82.50 94 TRP A C 1
ATOM 741 O O . TRP A 1 94 ? -13.156 9.921 15.532 1.00 82.50 94 TRP A O 1
ATOM 751 N N . LEU A 1 95 ? -15.151 10.716 16.218 1.00 74.50 95 LEU A N 1
ATOM 752 C CA . LEU A 1 95 ? -14.689 12.088 16.435 1.00 74.50 95 LEU A CA 1
ATOM 753 C C . LEU A 1 95 ? -13.706 12.179 17.611 1.00 74.50 95 LEU A C 1
ATOM 755 O O . LEU A 1 95 ? -12.742 12.945 17.559 1.00 74.50 95 LEU A O 1
ATOM 759 N N . ASP A 1 96 ? -13.895 11.373 18.657 1.00 75.88 96 ASP A N 1
ATOM 760 C CA . ASP A 1 96 ? -12.983 11.340 19.802 1.00 75.88 96 ASP A CA 1
ATOM 761 C C . ASP A 1 96 ? -11.620 10.737 19.439 1.00 75.88 96 ASP A C 1
ATOM 763 O O . ASP A 1 96 ? -10.587 11.225 19.905 1.00 75.88 96 ASP A O 1
ATOM 767 N N . VAL A 1 97 ? -11.587 9.725 18.565 1.00 70.44 97 VAL A N 1
ATOM 768 C CA . VAL A 1 97 ? -10.332 9.145 18.055 1.00 70.44 97 VAL A CA 1
ATOM 769 C C . VAL A 1 97 ? -9.527 10.171 17.248 1.00 70.44 97 VA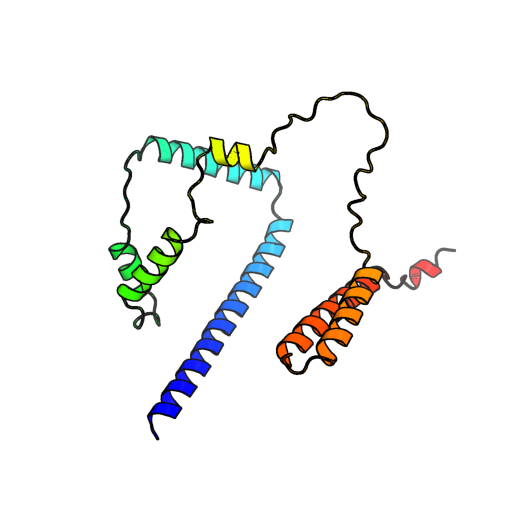L A C 1
ATOM 771 O O . VAL A 1 97 ? -8.299 10.215 17.364 1.00 70.44 97 VAL A O 1
ATOM 774 N N . GLU A 1 98 ? -10.194 11.026 16.471 1.00 62.25 98 GLU A N 1
ATOM 775 C CA . GLU A 1 98 ? -9.547 12.095 15.699 1.00 62.25 98 GLU A CA 1
ATOM 776 C C . GLU A 1 98 ? -8.954 13.181 16.614 1.00 62.25 98 GLU A C 1
ATOM 778 O O . GLU A 1 98 ? -7.816 13.607 16.413 1.00 62.25 98 GLU A O 1
ATOM 783 N N . ASN A 1 99 ? -9.660 13.552 17.687 1.00 63.28 99 ASN A N 1
ATOM 784 C CA . ASN A 1 99 ? -9.201 14.561 18.649 1.00 63.28 99 ASN A CA 1
ATOM 785 C C . ASN A 1 99 ? -8.057 14.086 19.564 1.00 63.28 99 ASN A C 1
ATOM 787 O O . ASN A 1 99 ? -7.320 14.908 20.113 1.00 63.28 99 ASN A O 1
ATOM 791 N N . GLN A 1 100 ? -7.902 12.773 19.759 1.00 62.50 100 GLN A N 1
ATOM 792 C CA . GLN A 1 100 ? -6.893 12.200 20.657 1.00 62.50 100 GLN A CA 1
ATOM 793 C C . GLN A 1 100 ? -5.571 11.849 19.958 1.00 62.50 100 GLN A C 1
ATOM 795 O O . GLN A 1 100 ? -4.567 11.615 20.639 1.00 62.50 100 GLN A O 1
ATOM 800 N N . HIS A 1 101 ? -5.524 11.815 18.621 1.00 58.53 101 HIS A N 1
ATOM 801 C CA . HIS A 1 101 ? -4.303 11.445 17.908 1.00 58.53 101 HIS A CA 1
ATOM 802 C C . HIS A 1 101 ? -3.364 12.659 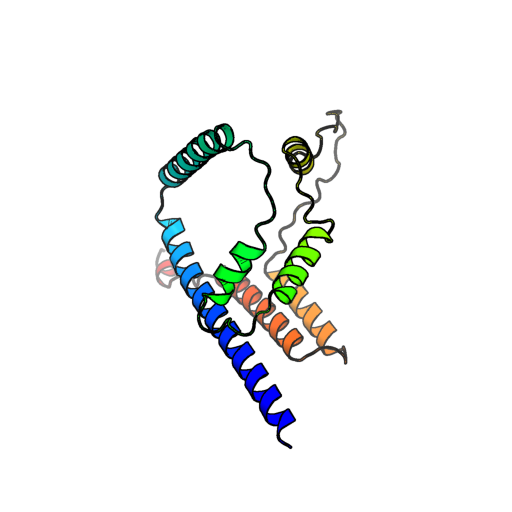17.730 1.00 58.53 101 HIS A C 1
ATOM 804 O O . HIS A 1 101 ? -3.735 13.636 17.076 1.00 58.53 101 HIS A O 1
ATOM 810 N N . PRO A 1 102 ? -2.099 12.600 18.198 1.00 58.44 102 PRO A N 1
ATOM 811 C CA . PRO A 1 102 ? -1.146 13.715 18.091 1.00 58.44 102 PRO A CA 1
ATOM 812 C C . PRO A 1 102 ? -0.844 14.159 16.650 1.00 58.44 102 PRO A C 1
ATOM 814 O O . PRO A 1 102 ? -0.332 15.250 16.430 1.00 58.44 102 PRO A O 1
ATOM 817 N N . SER A 1 103 ? -1.136 13.308 15.662 1.00 60.84 103 SER A N 1
ATOM 818 C CA . SER A 1 103 ? -0.915 13.581 14.239 1.00 60.84 103 SER A CA 1
ATOM 819 C C . SER A 1 103 ? -2.002 14.432 13.580 1.00 60.84 103 SER A C 1
ATOM 821 O O . SER A 1 103 ? -1.816 14.828 12.434 1.00 60.84 103 SER A O 1
ATOM 823 N N . PHE A 1 104 ? -3.128 14.681 14.255 1.00 60.84 104 PHE A N 1
ATOM 824 C CA . PHE A 1 104 ? -4.221 15.523 13.745 1.00 60.84 104 PHE A CA 1
ATOM 825 C C . PHE A 1 104 ? -4.221 16.919 14.371 1.00 60.84 104 PHE A C 1
ATOM 827 O O . PHE A 1 104 ? -5.200 17.655 14.267 1.00 60.84 104 PHE A O 1
ATOM 834 N N . GLN A 1 105 ? -3.112 17.309 15.006 1.00 64.44 105 GLN A N 1
ATOM 835 C CA . GLN A 1 105 ? -2.943 18.675 15.468 1.00 64.44 105 GLN A CA 1
ATOM 836 C C . GLN A 1 105 ? -3.042 19.623 14.266 1.00 64.44 105 GLN A C 1
ATOM 838 O O . GLN A 1 105 ? -2.268 19.529 13.313 1.00 64.44 105 GLN A O 1
ATOM 843 N N . LEU A 1 106 ? -4.033 20.515 14.303 1.00 68.62 106 LEU A N 1
ATOM 844 C CA . LEU A 1 106 ? -4.194 21.585 13.326 1.00 68.62 106 LEU A CA 1
ATOM 845 C C . LEU A 1 106 ? -2.999 22.529 13.448 1.00 68.62 106 LEU A C 1
ATOM 847 O O . LEU A 1 106 ? -2.947 23.351 14.360 1.00 68.62 106 LEU A O 1
ATOM 851 N N . LEU A 1 107 ? -2.040 22.369 12.542 1.00 77.69 107 LEU A N 1
ATOM 852 C CA . LEU A 1 107 ? -0.901 23.267 12.424 1.00 77.69 107 LEU A CA 1
ATOM 853 C C . LEU A 1 107 ? -1.380 24.615 11.882 1.00 77.69 107 LEU A C 1
ATOM 855 O O . LEU A 1 107 ? -2.189 24.665 10.951 1.00 77.69 107 LEU A O 1
ATOM 859 N N . ASN A 1 108 ? -0.881 25.702 12.462 1.00 79.12 108 ASN A N 1
ATOM 860 C CA . ASN A 1 108 ? -1.080 27.034 11.898 1.00 79.12 108 ASN A CA 1
ATOM 861 C C . ASN A 1 108 ? -0.195 27.249 10.654 1.00 79.12 108 ASN A C 1
ATOM 863 O O . ASN A 1 108 ? 0.702 26.454 10.369 1.00 79.12 108 ASN A O 1
ATOM 867 N N . ASP A 1 109 ? -0.459 28.312 9.892 1.00 78.12 109 ASP A N 1
ATOM 868 C CA . ASP A 1 109 ? 0.247 28.581 8.635 1.00 78.12 109 ASP A CA 1
ATOM 869 C C . ASP A 1 109 ? 1.773 28.684 8.841 1.00 78.12 109 ASP A C 1
ATOM 871 O O . ASP A 1 109 ? 2.542 28.183 8.020 1.00 78.12 109 ASP A O 1
ATOM 875 N N . GLU A 1 110 ? 2.228 29.260 9.957 1.00 78.25 110 GLU A N 1
ATOM 876 C CA . GLU A 1 110 ? 3.645 29.376 10.314 1.00 78.25 110 GLU A CA 1
ATOM 877 C C . GLU A 1 110 ? 4.288 28.019 10.656 1.00 78.25 110 GLU A C 1
ATOM 879 O O . GLU A 1 110 ? 5.407 27.736 10.225 1.00 78.25 110 GLU A O 1
ATOM 884 N N . GLU A 1 111 ? 3.576 27.154 11.379 1.00 76.25 111 GLU A N 1
ATOM 885 C CA . GLU A 1 111 ? 3.997 25.787 11.711 1.00 76.25 111 GLU A CA 1
ATOM 886 C C . GLU A 1 111 ? 4.047 24.900 10.461 1.00 76.25 111 GLU A C 1
ATOM 888 O O . GLU A 1 111 ? 4.971 24.102 10.301 1.00 76.25 111 GLU A O 1
ATOM 893 N N . ILE A 1 112 ? 3.100 25.069 9.531 1.00 77.81 112 ILE A N 1
ATOM 894 C CA . ILE A 1 112 ? 3.104 24.372 8.238 1.00 77.81 112 ILE A CA 1
ATOM 895 C C . ILE A 1 112 ? 4.336 24.776 7.428 1.00 77.81 112 ILE A C 1
ATOM 897 O O . ILE A 1 112 ? 5.024 23.907 6.891 1.00 77.81 112 ILE A O 1
ATOM 901 N N . ILE A 1 113 ? 4.640 26.076 7.353 1.00 77.69 113 ILE A N 1
ATOM 902 C CA . ILE A 1 113 ? 5.825 26.572 6.639 1.00 77.69 113 ILE A CA 1
ATOM 903 C C . ILE A 1 113 ? 7.098 25.995 7.263 1.00 77.69 113 ILE A C 1
ATOM 905 O O . ILE A 1 113 ? 7.961 25.521 6.533 1.00 77.69 113 ILE A O 1
ATOM 909 N N . GLN A 1 114 ? 7.188 25.940 8.592 1.00 71.81 114 GLN A N 1
ATOM 910 C CA . GLN A 1 114 ? 8.362 25.416 9.294 1.00 71.81 114 GLN A CA 1
ATOM 911 C C . GLN A 1 114 ? 8.569 23.900 9.115 1.00 71.81 114 GLN A C 1
ATOM 913 O O . GLN A 1 114 ? 9.703 23.425 9.119 1.00 71.81 114 GLN A O 1
ATOM 918 N N . VAL A 1 115 ? 7.493 23.127 8.946 1.00 70.69 115 VAL A N 1
ATOM 919 C CA . VAL A 1 115 ? 7.575 21.689 8.629 1.00 70.69 115 VAL A CA 1
ATOM 920 C C . VAL A 1 115 ? 7.950 21.456 7.159 1.00 70.69 115 VAL A C 1
ATOM 922 O O . VAL A 1 115 ? 8.601 20.461 6.837 1.00 70.69 115 VAL A O 1
ATOM 925 N N . VAL A 1 116 ? 7.537 22.353 6.259 1.00 72.62 116 VAL A N 1
ATOM 926 C CA . VAL A 1 116 ? 7.761 22.231 4.808 1.00 72.62 116 VAL A CA 1
ATOM 927 C C . VAL A 1 116 ? 9.129 22.773 4.381 1.00 72.62 116 VAL A C 1
ATOM 929 O O . VAL A 1 116 ? 9.747 22.211 3.476 1.00 72.62 116 VAL A O 1
ATOM 932 N N . GLU A 1 117 ? 9.620 23.823 5.031 1.00 64.31 117 GLU A N 1
ATOM 933 C CA . GLU A 1 117 ? 10.972 24.350 4.868 1.00 64.31 117 GLU A CA 1
ATOM 934 C C . GLU A 1 117 ? 11.829 23.892 6.054 1.00 64.31 117 GLU A C 1
ATOM 936 O O . GLU A 1 117 ? 11.838 24.559 7.091 1.00 64.31 117 GLU A O 1
ATOM 941 N N . PRO A 1 118 ? 12.572 22.770 5.951 1.00 56.44 118 PRO A N 1
ATOM 942 C CA . PRO A 1 118 ? 13.611 22.490 6.928 1.00 56.44 118 PRO A CA 1
ATOM 943 C C . PRO A 1 118 ? 14.567 23.683 6.916 1.00 56.44 118 PRO A C 1
ATOM 945 O O . PRO A 1 118 ? 15.174 23.981 5.886 1.00 56.44 118 PRO A O 1
ATOM 948 N N . SER A 1 119 ? 14.631 24.389 8.046 1.00 52.09 119 SER A N 1
ATOM 949 C CA . SER A 1 119 ? 15.435 25.590 8.261 1.00 52.09 119 SER A CA 1
ATOM 950 C C . SER A 1 119 ? 16.783 25.475 7.554 1.00 52.09 119 SER A C 1
ATOM 952 O O . SER A 1 119 ? 17.620 24.647 7.924 1.00 52.09 119 SER A O 1
ATOM 954 N N . SER A 1 120 ? 16.988 26.310 6.539 1.00 51.78 120 SER A N 1
ATOM 955 C CA . SER A 1 120 ? 18.268 26.509 5.875 1.00 51.78 120 SER A CA 1
ATOM 956 C C . SER A 1 120 ? 19.211 27.279 6.805 1.00 51.78 120 SER A C 1
ATOM 958 O O . SER A 1 120 ? 19.543 28.430 6.548 1.00 51.78 120 SER A O 1
ATOM 960 N N . ASP A 1 121 ? 19.617 26.641 7.898 1.00 47.16 121 ASP A N 1
ATOM 961 C CA . ASP A 1 121 ? 20.759 27.036 8.726 1.00 47.16 121 ASP A CA 1
ATOM 962 C C . ASP A 1 121 ? 21.881 26.011 8.525 1.00 47.16 121 ASP A C 1
ATOM 964 O O . ASP A 1 121 ? 22.437 25.434 9.459 1.00 47.16 121 ASP A O 1
ATOM 968 N N . ILE A 1 122 ? 22.215 25.762 7.261 1.00 46.31 122 ILE A N 1
ATOM 969 C CA . ILE A 1 122 ? 23.482 25.137 6.905 1.00 46.31 122 ILE A CA 1
ATOM 970 C C . ILE A 1 122 ? 24.292 26.245 6.257 1.00 46.31 122 ILE A C 1
ATOM 972 O O . ILE A 1 122 ? 24.053 26.627 5.116 1.00 46.31 122 ILE A O 1
ATOM 976 N N . ASN A 1 123 ? 25.185 26.823 7.058 1.00 39.16 123 ASN A N 1
ATOM 977 C CA . ASN A 1 123 ? 26.188 27.765 6.594 1.00 39.16 123 ASN A CA 1
ATOM 978 C C . ASN A 1 123 ? 26.890 27.192 5.358 1.00 39.16 123 ASN A C 1
ATOM 980 O O . ASN A 1 123 ? 27.518 26.135 5.440 1.00 39.16 123 ASN A O 1
ATOM 984 N N . ASP A 1 124 ? 26.824 27.937 4.256 1.00 44.56 124 ASP A N 1
ATOM 985 C CA . ASP A 1 124 ? 27.750 27.845 3.132 1.00 44.56 124 ASP A CA 1
ATOM 986 C C . ASP A 1 124 ? 29.161 28.173 3.640 1.00 44.56 124 ASP A C 1
ATOM 988 O O . ASP A 1 124 ? 29.628 29.312 3.610 1.00 44.56 124 ASP A O 1
ATOM 992 N N . ALA A 1 125 ? 29.839 27.161 4.163 1.00 41.41 125 ALA A N 1
ATOM 993 C CA . ALA A 1 125 ? 31.265 27.194 4.418 1.00 41.41 125 ALA A CA 1
ATOM 994 C C . ALA A 1 125 ? 31.858 25.895 3.883 1.00 41.41 125 ALA A C 1
ATOM 996 O O . ALA A 1 125 ? 31.986 24.912 4.609 1.00 41.41 125 ALA A O 1
ATOM 997 N N . ASP A 1 126 ? 32.135 25.932 2.580 1.00 45.72 126 ASP A N 1
ATOM 998 C CA . ASP A 1 126 ? 33.270 25.304 1.902 1.00 45.72 126 ASP A CA 1
ATOM 999 C C . ASP A 1 126 ? 33.946 24.191 2.724 1.00 45.72 126 ASP A C 1
ATOM 1001 O O . ASP A 1 126 ? 34.947 24.392 3.414 1.00 45.72 126 ASP A O 1
ATOM 1005 N N . ASN A 1 127 ? 33.337 23.009 2.695 1.00 37.09 127 ASN A N 1
ATOM 1006 C CA . ASN A 1 127 ? 34.009 21.762 3.011 1.00 37.09 127 ASN A CA 1
ATOM 1007 C C . ASN A 1 127 ? 33.618 20.761 1.935 1.00 37.09 127 ASN A C 1
ATOM 1009 O O . ASN A 1 127 ? 32.486 20.281 1.863 1.00 37.09 127 ASN A O 1
ATOM 1013 N N . GLU A 1 128 ? 34.597 20.541 1.072 1.00 46.47 128 GLU A N 1
ATOM 1014 C CA . GLU A 1 128 ? 34.689 19.487 0.084 1.00 46.47 128 GLU A CA 1
ATOM 1015 C C . GLU A 1 128 ? 34.248 18.138 0.686 1.00 46.47 128 GLU A C 1
ATOM 1017 O O . GLU A 1 128 ? 34.583 17.794 1.820 1.00 46.47 128 GLU A O 1
ATOM 1022 N N . ASP A 1 129 ? 33.500 17.377 -0.111 1.00 43.34 129 ASP A N 1
ATOM 1023 C CA . ASP A 1 129 ? 33.289 15.939 0.045 1.00 43.34 129 ASP A CA 1
ATOM 1024 C C . ASP A 1 129 ? 32.612 15.463 1.345 1.00 43.34 129 ASP A C 1
ATOM 1026 O O . ASP A 1 129 ? 33.161 14.674 2.117 1.00 43.34 129 ASP A O 1
ATOM 1030 N N . GLN A 1 130 ? 31.339 15.819 1.530 1.00 38.88 130 GLN A N 1
ATOM 1031 C CA . GLN A 1 130 ? 30.406 14.898 2.187 1.00 38.88 130 GLN A CA 1
ATOM 1032 C C . GLN A 1 130 ? 29.338 14.456 1.200 1.00 38.88 130 GLN A C 1
ATOM 1034 O O . GLN A 1 130 ? 28.357 15.149 0.947 1.00 38.88 130 GLN A O 1
ATOM 1039 N N . ASP A 1 131 ? 29.636 13.291 0.627 1.00 40.94 131 ASP A N 1
ATOM 1040 C CA . ASP A 1 131 ? 28.744 12.290 0.056 1.00 40.94 131 ASP A CA 1
ATOM 1041 C C . ASP A 1 131 ? 27.266 12.600 0.333 1.00 40.94 131 ASP A C 1
ATOM 1043 O O . ASP A 1 131 ? 26.693 12.255 1.371 1.00 40.94 131 ASP A O 1
ATOM 1047 N N . PHE A 1 132 ? 26.651 13.303 -0.615 1.00 39.50 132 PHE A N 1
ATOM 1048 C CA . PHE A 1 132 ? 25.209 13.330 -0.753 1.00 39.50 132 PHE A CA 1
ATOM 1049 C C . PHE A 1 132 ? 24.853 11.908 -1.174 1.00 39.50 132 PHE A C 1
ATOM 1051 O O . PHE A 1 132 ? 24.838 11.631 -2.373 1.00 39.50 132 PHE A O 1
ATOM 1058 N N . GLU A 1 133 ? 24.723 11.005 -0.190 1.00 49.16 133 GLU A N 1
ATOM 1059 C CA . GLU A 1 133 ? 24.433 9.586 -0.394 1.00 49.16 133 GLU A CA 1
ATOM 1060 C C . GLU A 1 133 ? 23.401 9.484 -1.506 1.00 49.16 133 GLU A C 1
ATOM 1062 O O . GLU A 1 133 ? 22.270 9.974 -1.398 1.00 49.16 133 GLU A O 1
ATOM 1067 N N . ASP A 1 134 ? 23.903 8.958 -2.619 1.00 48.25 134 ASP A N 1
ATOM 1068 C CA . ASP A 1 134 ? 23.219 8.692 -3.862 1.00 48.25 134 ASP A CA 1
ATOM 1069 C C . ASP A 1 134 ? 21.822 8.196 -3.476 1.00 48.25 134 ASP A C 1
ATOM 1071 O O . ASP A 1 134 ? 21.685 7.125 -2.877 1.00 48.25 134 ASP A O 1
ATOM 1075 N N . LEU A 1 135 ? 20.774 8.990 -3.745 1.00 54.69 135 LEU A N 1
ATOM 1076 C CA . LEU A 1 135 ? 19.388 8.522 -3.701 1.00 54.69 135 LEU A CA 1
ATOM 1077 C C . LEU A 1 135 ? 19.249 7.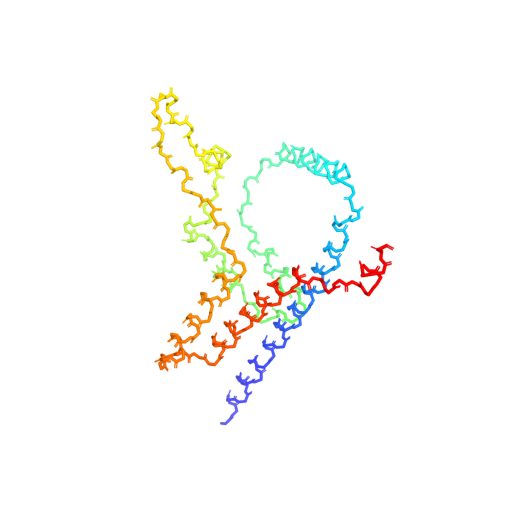486 -4.822 1.00 54.69 135 LEU A C 1
ATOM 1079 O O . LEU A 1 135 ? 18.583 7.714 -5.834 1.00 54.69 135 LEU A O 1
ATOM 1083 N N . ARG A 1 136 ? 19.929 6.347 -4.661 1.00 65.38 136 ARG A N 1
ATOM 1084 C CA . ARG A 1 136 ? 19.926 5.217 -5.564 1.00 65.38 136 ARG A CA 1
ATOM 1085 C C . ARG A 1 136 ? 18.518 4.706 -5.548 1.00 65.38 136 ARG A C 1
ATOM 1087 O O . ARG A 1 136 ? 18.093 3.974 -4.657 1.00 65.38 136 ARG A O 1
ATOM 1094 N N . THR A 1 137 ? 17.778 5.100 -6.569 1.00 79.00 137 THR A N 1
ATOM 1095 C CA . THR A 1 137 ? 16.552 4.419 -6.930 1.00 79.00 137 THR A CA 1
ATOM 1096 C C . THR A 1 137 ? 16.896 2.941 -7.069 1.00 79.00 137 THR A C 1
ATOM 1098 O O . THR A 1 137 ? 17.694 2.574 -7.935 1.00 79.00 137 THR A O 1
ATOM 1101 N N . ILE A 1 138 ? 16.325 2.111 -6.195 1.00 84.62 138 ILE A N 1
ATOM 1102 C CA . ILE A 1 138 ? 16.507 0.659 -6.219 1.00 84.62 138 ILE A CA 1
ATOM 1103 C C . ILE A 1 138 ? 16.196 0.173 -7.634 1.00 84.62 138 ILE A C 1
ATOM 1105 O O . ILE A 1 138 ? 15.104 0.407 -8.161 1.00 84.62 138 ILE A O 1
ATOM 1109 N N . SER A 1 139 ? 17.162 -0.494 -8.266 1.00 87.38 139 SER A N 1
ATOM 1110 C CA . SER A 1 139 ? 16.963 -1.003 -9.625 1.00 87.38 139 SER A CA 1
ATOM 1111 C C . SER A 1 139 ? 15.859 -2.067 -9.642 1.00 87.38 139 SER A C 1
ATOM 1113 O O . SER A 1 139 ? 15.671 -2.796 -8.668 1.00 87.38 139 SER A O 1
ATOM 1115 N N . HIS A 1 140 ? 15.153 -2.248 -10.764 1.00 86.88 140 HIS A N 1
ATOM 1116 C CA . HIS A 1 140 ? 14.138 -3.310 -10.867 1.00 86.88 140 HIS A CA 1
ATOM 1117 C C . HIS A 1 140 ? 14.702 -4.705 -10.544 1.00 86.88 140 HIS A C 1
ATOM 1119 O O . HIS A 1 140 ? 14.027 -5.537 -9.940 1.00 86.88 140 HIS A O 1
ATOM 1125 N N . THR A 1 141 ? 15.954 -4.968 -10.918 1.00 89.94 141 THR A N 1
ATOM 1126 C CA . THR A 1 141 ? 16.683 -6.194 -10.567 1.00 89.94 141 THR A CA 1
ATOM 1127 C C . THR A 1 141 ? 16.864 -6.362 -9.063 1.00 89.94 141 THR A C 1
ATOM 1129 O O . THR A 1 141 ? 16.588 -7.436 -8.530 1.00 89.94 141 THR A O 1
ATOM 1132 N N . GLU A 1 142 ? 17.279 -5.300 -8.384 1.00 92.62 142 GLU A N 1
ATOM 1133 C CA . GLU A 1 142 ? 17.509 -5.280 -6.942 1.00 92.62 142 GLU A CA 1
ATOM 1134 C C . GLU A 1 142 ? 16.193 -5.384 -6.161 1.00 92.62 142 GLU A C 1
ATOM 1136 O O . GLU A 1 142 ? 16.090 -6.182 -5.232 1.00 92.62 142 GLU A O 1
ATOM 1141 N N . GLY A 1 143 ? 15.137 -4.702 -6.616 1.00 93.31 143 GLY A N 1
ATOM 1142 C CA . GLY A 1 143 ? 13.794 -4.818 -6.048 1.00 93.31 143 GLY A CA 1
ATOM 1143 C C . GLY A 1 143 ? 13.236 -6.243 -6.142 1.00 93.31 143 GLY A C 1
ATOM 1144 O O . GLY A 1 143 ? 12.725 -6.783 -5.160 1.00 93.31 143 GLY A O 1
ATOM 1145 N N . VAL A 1 144 ? 13.397 -6.911 -7.292 1.00 95.12 144 VAL A N 1
ATOM 1146 C CA . VAL A 1 144 ? 13.005 -8.326 -7.450 1.00 95.12 144 VAL A CA 1
ATOM 1147 C C . VAL A 1 144 ? 13.815 -9.237 -6.519 1.00 95.12 144 VAL A C 1
ATOM 1149 O O . VAL A 1 144 ? 13.253 -10.165 -5.926 1.00 95.12 144 VAL A O 1
ATOM 1152 N N . GLN A 1 145 ? 15.117 -8.989 -6.359 1.00 96.38 145 GLN A N 1
ATOM 1153 C CA . GLN A 1 145 ? 15.976 -9.769 -5.466 1.00 96.38 145 GLN A CA 1
ATOM 1154 C C . GLN A 1 145 ? 15.595 -9.583 -3.990 1.00 96.38 145 GLN A C 1
ATOM 1156 O O . GLN A 1 145 ? 15.510 -10.572 -3.254 1.00 96.38 145 GLN A O 1
ATOM 1161 N N . ALA A 1 146 ? 15.302 -8.353 -3.567 1.00 95.94 146 ALA A N 1
ATOM 1162 C CA . ALA A 1 146 ? 14.844 -8.041 -2.218 1.00 95.94 146 ALA A CA 1
ATOM 1163 C C . ALA A 1 146 ? 13.514 -8.745 -1.902 1.00 95.94 146 ALA A C 1
ATOM 1165 O O . ALA A 1 146 ? 13.418 -9.468 -0.910 1.00 95.94 146 ALA A O 1
ATOM 1166 N N . LEU A 1 147 ? 12.522 -8.646 -2.796 1.00 96.81 147 LEU A N 1
ATOM 1167 C CA . LEU A 1 147 ? 11.216 -9.302 -2.635 1.00 96.81 147 LEU A CA 1
ATOM 1168 C C . LEU A 1 147 ? 11.328 -10.833 -2.621 1.00 96.81 147 LEU A C 1
ATOM 1170 O O . LEU A 1 147 ? 10.657 -11.508 -1.841 1.00 96.81 147 LEU A O 1
ATOM 1174 N N . THR A 1 148 ? 12.217 -11.398 -3.441 1.00 96.69 148 THR A N 1
ATOM 1175 C CA . THR A 1 148 ? 12.499 -12.843 -3.439 1.00 96.69 148 THR A CA 1
ATOM 1176 C C . THR A 1 148 ? 13.134 -13.293 -2.122 1.00 96.69 148 THR A C 1
ATOM 1178 O O . THR A 1 148 ? 12.818 -14.368 -1.614 1.00 96.69 148 THR A O 1
ATOM 1181 N N . THR A 1 149 ? 14.016 -12.474 -1.550 1.00 97.69 149 THR A N 1
ATOM 1182 C CA . THR A 1 149 ? 14.680 -12.761 -0.272 1.00 97.69 149 THR A CA 1
ATOM 1183 C C . THR A 1 149 ? 13.696 -12.667 0.894 1.00 97.69 149 THR A C 1
ATOM 1185 O O . THR A 1 149 ? 13.649 -13.571 1.727 1.00 97.69 149 THR A O 1
ATOM 1188 N 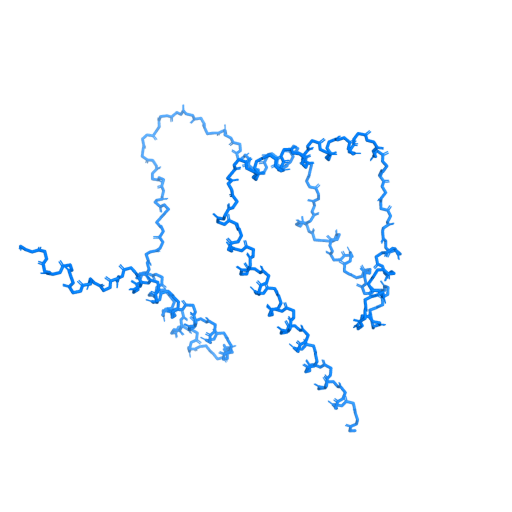N . ALA A 1 150 ? 12.848 -11.636 0.907 1.00 96.75 150 ALA A N 1
ATOM 1189 C CA . ALA A 1 150 ? 11.777 -11.481 1.887 1.00 96.75 150 ALA A CA 1
ATOM 1190 C C . ALA A 1 150 ? 10.777 -12.652 1.838 1.00 96.75 150 ALA A C 1
ATOM 1192 O O . ALA A 1 150 ? 10.397 -13.171 2.885 1.00 96.75 150 ALA A O 1
ATOM 1193 N N . LEU A 1 151 ? 10.417 -13.139 0.643 1.00 97.06 151 LEU A N 1
ATOM 1194 C CA . LEU A 1 151 ? 9.569 -14.329 0.496 1.00 97.06 151 LEU A CA 1
ATOM 1195 C C . LEU A 1 151 ? 10.195 -15.570 1.134 1.00 97.06 151 LEU A C 1
ATOM 1197 O O . LEU A 1 151 ? 9.535 -16.229 1.930 1.00 97.06 151 LEU A O 1
ATOM 1201 N N . LYS A 1 152 ? 11.473 -15.853 0.851 1.00 97.00 152 LYS A N 1
ATOM 1202 C CA . LYS A 1 152 ? 12.182 -16.993 1.461 1.00 97.00 152 LYS A CA 1
ATOM 1203 C C . LYS A 1 152 ? 12.211 -16.907 2.984 1.00 97.00 152 LYS A C 1
ATOM 1205 O O . LYS A 1 152 ? 12.095 -17.925 3.657 1.00 97.00 152 LYS A O 1
ATOM 1210 N N . TYR A 1 153 ? 12.381 -15.701 3.523 1.00 96.88 153 TYR A N 1
ATOM 1211 C CA . TYR A 1 153 ? 12.352 -15.470 4.961 1.00 96.88 153 TYR A CA 1
ATOM 1212 C C . TYR A 1 153 ? 10.969 -15.764 5.552 1.00 96.88 153 TYR A C 1
ATOM 1214 O O . TYR A 1 153 ? 10.871 -16.482 6.543 1.00 96.88 153 TYR A O 1
ATOM 1222 N N . LEU A 1 154 ? 9.898 -15.249 4.941 1.00 96.00 154 LEU A N 1
ATOM 1223 C CA . LEU A 1 154 ? 8.532 -15.454 5.428 1.00 96.00 154 LEU A CA 1
ATOM 1224 C C . LEU A 1 154 ? 8.074 -16.911 5.306 1.00 96.00 154 LEU A C 1
ATOM 1226 O O . LEU A 1 154 ? 7.402 -17.404 6.205 1.00 96.00 154 LEU A O 1
ATOM 1230 N N . GLU A 1 155 ? 8.491 -17.628 4.262 1.00 93.88 155 GLU A N 1
ATOM 1231 C CA . GLU A 1 155 ? 8.213 -19.064 4.099 1.00 93.88 155 GLU A CA 1
ATOM 1232 C C . GLU A 1 155 ? 8.802 -19.924 5.236 1.00 93.88 155 GLU A C 1
ATOM 1234 O O . GLU A 1 155 ? 8.318 -21.025 5.488 1.00 93.88 155 GLU A O 1
ATOM 1239 N N . GLN A 1 156 ? 9.814 -19.427 5.957 1.00 95.50 156 GLN A N 1
ATOM 1240 C CA . GLN A 1 156 ? 10.412 -20.105 7.116 1.00 95.50 156 GLN A CA 1
ATOM 1241 C C . GLN A 1 156 ? 9.706 -19.791 8.444 1.00 95.50 156 GLN A C 1
ATOM 1243 O O . GLN A 1 156 ? 10.037 -20.383 9.474 1.00 95.50 156 GLN A O 1
ATOM 1248 N N . ARG A 1 157 ? 8.771 -18.835 8.469 1.00 96.06 157 ARG A N 1
ATOM 1249 C CA . ARG A 1 157 ? 8.103 -18.385 9.694 1.00 96.06 157 ARG A CA 1
ATOM 1250 C C . ARG A 1 157 ? 6.753 -19.078 9.857 1.00 96.06 157 ARG A C 1
ATOM 1252 O O . ARG A 1 157 ? 5.918 -19.059 8.963 1.00 96.06 157 ARG A O 1
ATOM 1259 N N . SER A 1 158 ? 6.509 -19.637 11.040 1.00 90.06 158 SER A N 1
ATOM 1260 C CA . SER A 1 158 ? 5.268 -20.358 11.360 1.00 90.06 158 SER A CA 1
ATOM 1261 C C . SER A 1 158 ? 4.047 -19.457 11.568 1.00 90.06 158 SER A C 1
ATOM 1263 O O . SE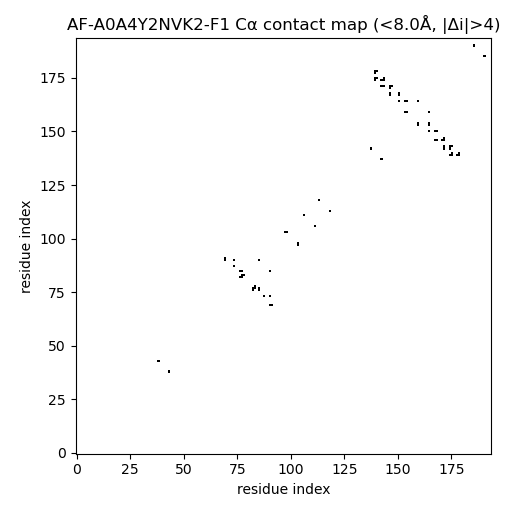R A 1 158 ? 2.924 -19.945 11.525 1.00 90.06 158 SER A O 1
ATOM 1265 N N . TYR A 1 159 ? 4.256 -18.161 11.811 1.00 92.69 159 TYR A N 1
ATOM 1266 C CA . TYR A 1 159 ? 3.188 -17.194 12.088 1.00 92.69 159 TYR A CA 1
ATOM 1267 C C . TYR A 1 159 ? 2.657 -16.487 10.833 1.00 92.69 159 TYR A C 1
ATOM 1269 O O . TYR A 1 159 ? 1.736 -15.682 10.930 1.00 92.69 159 TYR A O 1
ATOM 1277 N N . VAL A 1 160 ? 3.259 -16.734 9.668 1.00 95.00 160 VAL A N 1
ATOM 1278 C CA . VAL A 1 160 ? 2.919 -16.026 8.431 1.00 95.00 160 VAL A CA 1
ATOM 1279 C C . VAL A 1 160 ? 1.632 -16.589 7.850 1.00 95.00 160 VAL A C 1
ATOM 1281 O O . VAL A 1 160 ? 1.485 -17.802 7.685 1.00 95.00 160 VAL A O 1
ATOM 1284 N N . THR A 1 161 ? 0.699 -15.703 7.507 1.00 95.94 161 THR A N 1
ATOM 1285 C CA . THR A 1 161 ? -0.564 -16.120 6.904 1.00 95.94 161 THR A CA 1
ATOM 1286 C C . THR A 1 161 ? -0.398 -16.350 5.396 1.00 95.94 161 THR A C 1
ATOM 1288 O O . THR A 1 161 ? 0.450 -15.726 4.746 1.00 95.94 161 THR A O 1
ATOM 1291 N N . PRO A 1 162 ? -1.230 -17.206 4.774 1.00 93.94 162 PRO A N 1
ATOM 1292 C CA . PRO A 1 162 ? -1.245 -17.353 3.318 1.00 93.94 162 PRO A CA 1
ATOM 1293 C C . PRO A 1 162 ? -1.478 -16.027 2.578 1.00 93.94 162 PRO A C 1
ATOM 1295 O O . PRO A 1 162 ? -0.954 -15.836 1.480 1.00 93.94 162 PRO A O 1
ATOM 1298 N N . THR A 1 163 ? -2.229 -15.105 3.188 1.00 96.00 163 THR A N 1
ATOM 1299 C CA . THR A 1 163 ? -2.510 -13.767 2.655 1.00 96.00 163 THR A CA 1
ATOM 1300 C C . THR A 1 163 ? -1.240 -12.926 2.538 1.00 96.00 163 THR A C 1
ATOM 1302 O O . THR A 1 163 ? -1.015 -12.317 1.492 1.00 96.00 163 THR A O 1
ATOM 1305 N N . ASP A 1 164 ? -0.368 -12.955 3.549 1.00 94.44 164 ASP A N 1
ATOM 1306 C CA . ASP A 1 164 ? 0.906 -12.221 3.544 1.00 94.44 164 ASP A CA 1
ATOM 1307 C C . ASP A 1 164 ? 1.829 -12.717 2.423 1.00 94.44 164 ASP A C 1
ATOM 1309 O O . ASP A 1 164 ? 2.417 -11.930 1.674 1.00 94.44 164 ASP A O 1
ATOM 1313 N N . LEU A 1 165 ? 1.909 -14.043 2.255 1.00 95.50 165 LEU A N 1
ATOM 1314 C CA . LEU A 1 165 ? 2.689 -14.664 1.183 1.00 95.50 165 LEU A CA 1
ATOM 1315 C C . LEU A 1 165 ? 2.134 -14.311 -0.196 1.00 95.50 165 LEU A C 1
ATOM 1317 O O . LEU A 1 165 ? 2.907 -14.058 -1.121 1.00 95.50 165 LEU A O 1
ATOM 1321 N N . LEU A 1 166 ? 0.809 -14.302 -0.352 1.00 96.31 166 LEU A N 1
ATOM 1322 C CA . LEU A 1 166 ? 0.161 -13.948 -1.611 1.00 96.31 166 LEU A CA 1
ATOM 1323 C C . LEU A 1 166 ? 0.410 -12.480 -1.971 1.00 96.31 166 LEU A C 1
ATOM 1325 O O . LEU A 1 166 ? 0.762 -12.181 -3.113 1.00 96.31 166 LEU A O 1
ATOM 1329 N N . LEU A 1 167 ? 0.285 -11.574 -0.998 1.00 96.50 167 LEU A N 1
ATOM 1330 C CA . LEU A 1 167 ? 0.556 -10.153 -1.189 1.00 96.50 167 LEU A CA 1
ATOM 1331 C C . LEU A 1 167 ? 1.998 -9.934 -1.657 1.00 96.50 167 LEU A C 1
ATOM 1333 O O . LEU A 1 167 ? 2.230 -9.252 -2.656 1.00 96.50 167 LEU A O 1
ATOM 1337 N N . LEU A 1 168 ? 2.970 -10.558 -0.989 1.00 96.31 168 LEU A N 1
ATOM 1338 C CA . LEU A 1 168 ? 4.379 -10.386 -1.331 1.00 96.31 168 LEU A CA 1
ATOM 1339 C C . LEU A 1 168 ? 4.745 -11.030 -2.683 1.00 96.31 168 LEU A C 1
ATOM 1341 O O . LEU A 1 168 ? 5.537 -10.465 -3.441 1.00 96.31 168 LEU A O 1
ATOM 1345 N N . LYS A 1 169 ? 4.119 -12.162 -3.040 1.00 96.62 169 LYS A N 1
ATOM 1346 C CA . LYS A 1 169 ? 4.225 -12.757 -4.387 1.00 96.62 169 LYS A CA 1
ATOM 1347 C C . LYS A 1 169 ? 3.696 -11.807 -5.462 1.00 96.62 169 LYS A C 1
ATOM 1349 O O . LYS A 1 169 ? 4.395 -11.579 -6.445 1.00 96.62 169 LYS A O 1
ATOM 1354 N N . ASN A 1 170 ? 2.541 -11.181 -5.239 1.00 96.88 170 ASN A N 1
ATOM 1355 C CA . ASN A 1 170 ? 1.977 -10.203 -6.172 1.00 96.88 170 ASN A CA 1
ATOM 1356 C C . ASN A 1 170 ? 2.915 -9.005 -6.392 1.00 96.88 170 ASN A C 1
ATOM 1358 O O . ASN A 1 170 ? 3.101 -8.570 -7.529 1.00 96.88 170 ASN A O 1
ATOM 1362 N N . TRP A 1 171 ? 3.539 -8.485 -5.330 1.00 95.94 171 TRP A N 1
ATOM 1363 C CA . TRP A 1 171 ? 4.524 -7.404 -5.448 1.00 95.94 171 TRP A CA 1
ATOM 1364 C C . TRP A 1 171 ? 5.762 -7.824 -6.244 1.00 95.94 171 TRP A C 1
ATOM 1366 O O . TRP A 1 171 ? 6.206 -7.084 -7.124 1.00 95.94 171 TRP A O 1
ATOM 1376 N N . ARG A 1 172 ? 6.292 -9.029 -6.000 1.00 95.69 172 ARG A N 1
ATOM 1377 C CA . ARG A 1 172 ? 7.423 -9.581 -6.764 1.00 95.69 172 ARG A CA 1
ATOM 1378 C C . ARG A 1 172 ? 7.083 -9.741 -8.246 1.00 95.69 172 ARG A C 1
ATOM 1380 O O . ARG A 1 172 ? 7.910 -9.423 -9.102 1.00 95.69 172 ARG A O 1
ATOM 1387 N N . ASP A 1 173 ? 5.891 -10.235 -8.557 1.00 94.19 173 ASP A N 1
ATOM 1388 C CA . ASP A 1 173 ? 5.474 -10.494 -9.935 1.00 94.19 173 ASP A CA 1
ATOM 1389 C C . ASP A 1 173 ? 5.264 -9.181 -10.707 1.00 94.19 173 ASP A C 1
ATOM 1391 O O . ASP A 1 173 ? 5.662 -9.076 -11.871 1.00 94.19 173 ASP A O 1
ATOM 1395 N N . ARG A 1 174 ? 4.758 -8.135 -10.040 1.00 92.75 174 ARG A N 1
ATOM 1396 C CA . ARG A 1 174 ? 4.723 -6.767 -10.586 1.00 92.75 174 ARG A CA 1
ATOM 1397 C C . ARG A 1 174 ? 6.125 -6.226 -10.850 1.00 92.75 174 ARG A C 1
ATOM 1399 O O . ARG A 1 174 ? 6.407 -5.847 -11.978 1.00 92.75 174 ARG A O 1
ATOM 1406 N N . ALA A 1 175 ? 7.030 -6.304 -9.873 1.00 90.81 175 ALA A N 1
ATOM 1407 C CA . ALA A 1 175 ? 8.416 -5.864 -10.049 1.00 90.81 175 ALA A CA 1
ATOM 1408 C C . ALA A 1 175 ? 9.139 -6.627 -11.179 1.00 90.81 175 ALA A C 1
ATOM 1410 O O . ALA A 1 175 ? 9.940 -6.057 -11.919 1.00 90.81 175 ALA A O 1
ATOM 1411 N N . THR A 1 176 ? 8.827 -7.915 -11.355 1.00 90.88 176 THR A N 1
ATOM 1412 C CA . THR A 1 176 ? 9.341 -8.738 -12.463 1.00 90.88 176 THR A CA 1
ATOM 1413 C C . THR A 1 176 ? 8.760 -8.296 -13.803 1.00 90.88 176 THR A C 1
ATOM 1415 O O . THR A 1 176 ? 9.483 -8.235 -14.796 1.00 90.88 176 THR A O 1
ATOM 1418 N N . THR A 1 177 ? 7.470 -7.968 -13.837 1.00 90.44 177 THR A N 1
ATOM 1419 C CA . THR A 1 177 ? 6.801 -7.433 -15.027 1.00 90.44 177 THR A CA 1
ATOM 1420 C C . THR A 1 177 ? 7.392 -6.083 -15.417 1.00 90.44 177 THR A C 1
ATOM 1422 O O . THR A 1 177 ? 7.704 -5.897 -16.586 1.00 90.44 177 THR A O 1
ATOM 1425 N N . ASP A 1 178 ? 7.645 -5.195 -14.457 1.00 85.94 178 ASP A N 1
ATOM 1426 C CA . ASP A 1 178 ? 8.268 -3.888 -14.697 1.00 85.94 178 ASP A CA 1
ATOM 1427 C C . ASP A 1 178 ? 9.712 -4.024 -15.195 1.00 85.94 178 ASP A C 1
ATOM 1429 O O . ASP A 1 178 ? 10.119 -3.371 -16.156 1.00 85.94 178 ASP A O 1
ATOM 1433 N N . ARG A 1 179 ? 10.478 -4.962 -14.623 1.00 84.12 179 ARG A N 1
ATOM 1434 C CA . ARG A 1 179 ? 11.813 -5.311 -15.131 1.00 84.12 179 ARG A CA 1
ATOM 1435 C C . ARG A 1 179 ? 11.765 -5.748 -16.596 1.00 84.12 179 ARG A C 1
ATOM 1437 O O . ARG A 1 179 ? 12.665 -5.425 -17.366 1.00 84.12 179 ARG A O 1
ATOM 1444 N N . ASN A 1 180 ? 10.745 -6.519 -16.965 1.00 79.50 180 ASN A N 1
ATOM 1445 C CA . ASN A 1 180 ? 10.607 -7.094 -18.299 1.00 79.50 180 ASN A CA 1
ATOM 1446 C C . ASN A 1 180 ? 9.927 -6.135 -19.293 1.00 79.50 180 ASN A C 1
ATOM 1448 O O . ASN A 1 180 ? 10.164 -6.251 -20.489 1.00 79.50 180 ASN A O 1
ATOM 1452 N N . SER A 1 181 ? 9.118 -5.175 -18.838 1.00 69.06 181 SER A N 1
ATOM 1453 C CA . SER A 1 181 ? 8.454 -4.184 -19.697 1.00 69.06 181 SER A CA 1
ATOM 1454 C C . SER A 1 181 ? 9.431 -3.141 -20.249 1.00 69.06 181 SER A C 1
ATOM 1456 O O . SER A 1 181 ? 9.198 -2.596 -21.327 1.00 69.06 181 SER A O 1
ATOM 1458 N N . GLY A 1 182 ? 10.577 -2.947 -19.583 1.00 58.56 182 GLY A N 1
ATOM 1459 C CA . GLY A 1 182 ? 11.738 -2.240 -20.137 1.00 58.56 182 GLY A CA 1
ATOM 1460 C C . GLY A 1 182 ? 12.393 -2.955 -21.331 1.00 58.56 182 GLY A C 1
ATOM 1461 O O . GLY A 1 182 ? 13.104 -2.325 -22.113 1.00 58.56 182 GLY A O 1
ATOM 1462 N N . PHE A 1 183 ? 12.114 -4.249 -21.525 1.00 57.88 183 PHE A N 1
ATOM 1463 C CA . PHE A 1 183 ? 12.477 -5.012 -22.718 1.00 57.88 183 PHE A CA 1
ATOM 1464 C C . PHE A 1 183 ? 11.284 -5.064 -23.676 1.00 57.88 183 PHE A C 1
ATOM 1466 O O . PHE A 1 183 ? 10.699 -6.122 -23.908 1.00 57.88 183 PHE A O 1
ATOM 1473 N N . LEU A 1 184 ? 10.909 -3.925 -24.266 1.00 59.06 184 LEU A N 1
ATOM 1474 C CA . LEU A 1 184 ? 10.049 -3.965 -25.447 1.00 59.06 184 LEU A CA 1
ATOM 1475 C C . LEU A 1 184 ? 10.759 -4.823 -26.502 1.00 59.06 184 LEU A C 1
ATOM 1477 O O . LEU A 1 184 ? 11.867 -4.505 -26.941 1.00 59.06 184 LEU A O 1
ATOM 1481 N N . GLN A 1 185 ? 10.136 -5.944 -26.867 1.00 60.88 185 GLN A N 1
ATOM 1482 C CA . GLN A 1 185 ? 10.584 -6.793 -27.960 1.00 60.88 185 GLN A CA 1
ATOM 1483 C C . GLN A 1 185 ? 10.760 -5.899 -29.188 1.00 60.88 185 GLN A C 1
ATOM 1485 O O . GLN A 1 185 ? 9.788 -5.312 -29.663 1.00 60.88 185 GLN A O 1
ATOM 1490 N N . ARG A 1 186 ? 12.000 -5.764 -29.678 1.00 63.69 186 ARG A N 1
ATOM 1491 C CA . ARG A 1 186 ? 12.267 -5.056 -30.934 1.00 63.69 186 ARG A CA 1
ATOM 1492 C C . ARG A 1 186 ? 11.336 -5.623 -31.992 1.00 63.69 186 ARG A C 1
ATOM 1494 O O . ARG A 1 186 ? 11.268 -6.840 -32.186 1.00 63.69 186 ARG A O 1
ATOM 1501 N N . THR A 1 187 ? 10.602 -4.739 -32.645 1.00 67.75 187 THR A N 1
ATOM 1502 C CA . THR A 1 187 ? 9.679 -5.127 -33.701 1.00 67.75 187 THR A CA 1
ATOM 1503 C C . THR A 1 187 ? 10.510 -5.760 -34.816 1.00 67.75 187 THR A C 1
ATOM 1505 O O . THR A 1 187 ? 11.633 -5.325 -35.060 1.00 67.75 187 THR A O 1
ATOM 1508 N N . VAL A 1 188 ? 10.008 -6.776 -35.528 1.00 70.31 188 VAL A N 1
ATOM 1509 C CA . VAL A 1 188 ? 10.772 -7.412 -36.630 1.00 70.31 188 VAL A CA 1
ATOM 1510 C C . VAL A 1 188 ? 11.255 -6.367 -37.653 1.00 70.31 188 VAL A C 1
ATOM 1512 O O . VAL A 1 188 ? 12.347 -6.480 -38.204 1.00 70.31 188 VAL A O 1
ATOM 1515 N N . THR A 1 189 ? 10.496 -5.283 -37.824 1.00 76.25 189 THR A N 1
ATOM 1516 C CA . THR A 1 189 ? 10.847 -4.118 -38.647 1.00 76.25 189 THR A CA 1
ATOM 1517 C C . THR A 1 189 ? 12.104 -3.374 -38.190 1.00 76.25 189 THR A C 1
ATOM 1519 O O . THR A 1 189 ? 12.771 -2.763 -39.020 1.00 76.25 189 THR A O 1
ATOM 1522 N N . ASP A 1 190 ? 12.466 -3.437 -36.908 1.00 76.06 190 ASP A N 1
ATOM 1523 C CA . ASP A 1 190 ? 13.686 -2.825 -36.368 1.00 76.06 190 ASP A CA 1
ATOM 1524 C C . ASP A 1 190 ? 14.951 -3.583 -36.803 1.00 76.06 190 ASP A C 1
ATOM 1526 O O . ASP A 1 190 ? 16.030 -2.999 -36.842 1.00 76.06 190 ASP A O 1
ATOM 1530 N N . TYR A 1 191 ? 14.822 -4.853 -37.205 1.00 70.88 191 TYR A N 1
ATOM 1531 C CA . TYR A 1 191 ? 15.914 -5.660 -37.767 1.00 70.88 191 TYR A CA 1
ATOM 1532 C C . TYR A 1 191 ? 16.046 -5.535 -39.292 1.00 70.88 191 TYR A C 1
ATOM 1534 O O . TYR A 1 191 ? 17.061 -5.941 -39.852 1.00 70.88 191 TYR A O 1
ATOM 1542 N N . LEU A 1 192 ? 15.032 -4.984 -39.966 1.00 74.00 192 LEU A N 1
ATOM 1543 C CA . LEU A 1 192 ? 14.990 -4.833 -41.427 1.00 74.00 192 LEU A CA 1
ATOM 1544 C C . LEU A 1 192 ? 15.534 -3.482 -41.912 1.00 74.00 192 LEU A C 1
ATOM 1546 O O . LEU A 1 192 ? 15.678 -3.276 -43.113 1.00 74.00 192 LEU A O 1
ATOM 1550 N N . LYS A 1 193 ? 15.859 -2.566 -40.994 1.00 65.94 193 LYS A N 1
ATOM 1551 C CA . LYS A 1 193 ? 16.574 -1.323 -41.302 1.00 65.94 193 LYS A CA 1
ATOM 1552 C C . LYS A 1 193 ? 18.077 -1.610 -41.363 1.00 65.94 193 LYS A C 1
ATOM 1554 O O . LYS A 1 193 ? 18.801 -1.324 -40.411 1.00 65.94 193 LYS A O 1
ATOM 1559 N N . LYS A 1 194 ? 18.531 -2.214 -42.460 1.00 49.34 194 LYS A N 1
ATOM 1560 C CA . LYS A 1 194 ? 19.948 -2.292 -42.825 1.00 49.34 194 LYS A CA 1
ATOM 1561 C C . LYS A 1 194 ? 20.144 -1.770 -44.238 1.00 49.34 194 LYS A C 1
ATOM 1563 O O . LYS A 1 194 ? 19.291 -2.098 -45.089 1.00 49.34 194 LYS A O 1
#

Sequence (194 aa):
MCALASVAVTSSKFFEILANLAAGLSEKNQCERRNRQLVKAATIRKSFHKIIAQKRREDESQQTKNQPIDGELFEIINGIEGCEEVLEEDIFEWLDVENQHPSFQLLNDEEIIQVVEPSSDINDADNEDQDFEDLRTISHTEGVQALTTALKYLEQRSYVTPTDLLLLKNWRDRATTDRNSGFLQRTVTDYLKK

Organism: Araneus ventricosus (NCBI:txid182803)